Protein AF-A0A839I4K8-F1 (afdb_monomer)

Solvent-accessible surface area (backbone atoms only — not comparable to full-atom values): 12004 Å² total; per-residue (Å²): 106,72,71,57,53,50,56,51,51,56,50,53,54,49,46,61,74,74,46,83,51,67,70,58,49,48,53,51,49,37,52,51,32,49,53,50,32,63,71,68,68,61,93,50,48,81,61,40,55,33,74,39,55,47,91,40,58,38,79,59,95,84,68,87,89,69,80,85,47,74,66,55,54,51,50,50,51,45,37,74,74,74,42,86,87,69,62,30,32,25,32,78,39,95,59,90,77,29,27,37,45,46,41,46,65,69,59,53,48,47,40,72,72,33,66,72,58,22,58,77,43,73,50,38,38,57,25,22,64,47,95,59,57,73,70,57,41,55,44,47,31,44,34,57,34,45,77,68,71,54,78,56,69,67,62,52,41,56,47,55,51,53,44,46,77,69,70,51,53,68,71,57,51,16,65,57,56,73,48,53,62,70,56,55,53,50,44,50,51,55,53,54,50,52,62,61,55,71,75,51,82,78,74,84,88,78,130

Foldseek 3Di:
DVVVVVVVVVVVVVCVVPDDDPVVVLVVVQVVQVVVCVVVVDPDLVSRWHWDQLVQEDEDPQDDDDDQDPVLVVVLVCCVPPNDPDFFEWEQDPPPRHTYTLDDPSVSVSCVVPPVNVVVSVRIGTYGYDDDDPLVSVLSSLCVCVVVVNDDPVSLLVNLVVVVVVVDDLVRSCVSNVHDSVSSVVSVVVVVVVVVCVPDPPDPPDD

Sequence (207 aa):
MKLVESRISELFDSFTSEFSRIEDKITIYNNINNHLYHFLGITHPVLNIQLLPSSKVNANNYNPNVVASPEYKLLKHSIMSDGLTLPIVVGASHINNEHVIIDGFHRSKIIKETTEINSSLYDYIPTVSLNKEYEERMTSTVRHNAARGIHQVELTSELVRKLKESNWEDEKIAKEIGMDMDEVLRLKQVTGLANIFSDAEFSTAWK

Radius of gyration: 22.3 Å; Cα contacts (8 Å, |Δi|>4): 191; chains: 1; bounding box: 63×37×68 Å

pLDDT: mean 79.84, std 15.93, range [36.94, 97.12]

Nearest PDB structures (foldseek):
  7nfu-assembly1_A  TM=6.653E-01  e=6.301E-08  Geobacillus thermoleovorans CCB_US3_UF5
  7ng0-assembly1_A-2  TM=5.664E-01  e=1.698E-06  Geobacillus thermoleovorans CCB_US3_UF5
  7ol9-assembly1_A  TM=4.893E-01  e=3.679E-07  Bacillus subtilis subsp. subtilis str. 168
  1vz0-assembly3_D  TM=6.658E-01  e=7.768E-05  Thermus thermophilus HB27
  6ky4-assembly1_A  TM=7.682E-01  e=1.560E-03  Arabidopsis thaliana

Structure (mmCIF, N/CA/C/O backbone):
data_AF-A0A839I4K8-F1
#
_entry.id   AF-A0A839I4K8-F1
#
loop_
_atom_site.group_PDB
_atom_site.id
_atom_site.type_symbol
_atom_site.label_atom_id
_atom_site.label_alt_id
_atom_site.label_comp_id
_atom_site.label_asym_id
_atom_site.label_entity_id
_atom_site.label_seq_id
_atom_site.pdbx_PDB_ins_code
_atom_site.Cartn_x
_atom_site.Cartn_y
_atom_site.Cartn_z
_atom_site.occupancy
_atom_site.B_iso_or_equiv
_atom_site.auth_seq_id
_atom_site.auth_comp_id
_atom_site.auth_asym_id
_atom_site.auth_atom_id
_atom_site.pdbx_PDB_model_num
ATOM 1 N N . MET A 1 1 ? -20.635 -16.897 15.992 1.00 85.12 1 MET A N 1
ATOM 2 C CA . MET A 1 1 ? -20.638 -15.531 15.430 1.00 85.12 1 MET A CA 1
ATOM 3 C C . MET A 1 1 ? -21.003 -14.486 16.471 1.00 85.12 1 MET A C 1
ATOM 5 O O . MET A 1 1 ? -20.075 -13.843 16.926 1.00 85.12 1 MET A O 1
ATOM 9 N N . LYS A 1 2 ? -22.237 -14.416 16.993 1.00 86.38 2 LYS A N 1
ATOM 10 C CA . LYS A 1 2 ? -22.630 -13.402 18.004 1.00 86.38 2 LYS A CA 1
ATOM 11 C C . LYS A 1 2 ? -21.702 -13.254 19.226 1.00 86.38 2 LYS A C 1
ATOM 13 O O . LYS A 1 2 ? -21.391 -12.143 19.625 1.00 86.38 2 LYS A O 1
ATOM 18 N N . LEU A 1 3 ? -21.218 -14.360 19.803 1.00 88.88 3 LEU A N 1
ATOM 19 C CA . LEU A 1 3 ? -20.265 -14.306 20.927 1.00 88.88 3 LEU A CA 1
ATOM 20 C C . LEU A 1 3 ? -18.901 -13.719 20.519 1.00 88.88 3 LEU A C 1
ATOM 22 O O . LEU A 1 3 ? -18.268 -13.021 21.299 1.00 88.88 3 LEU A O 1
ATOM 26 N N . VAL A 1 4 ? -18.444 -14.012 19.300 1.00 90.81 4 VAL A N 1
ATOM 27 C CA . VAL A 1 4 ? -17.183 -13.478 18.763 1.00 90.81 4 VAL A CA 1
ATOM 28 C C . VAL A 1 4 ? -17.341 -11.990 18.461 1.00 90.81 4 VAL A C 1
ATOM 30 O O . VAL A 1 4 ? -16.474 -11.214 18.837 1.00 90.81 4 VAL A O 1
ATOM 33 N N . GLU A 1 5 ? -18.468 -11.594 17.867 1.00 91.81 5 GLU A N 1
ATOM 34 C CA . GLU A 1 5 ? -18.822 -10.189 17.629 1.00 91.81 5 GLU A CA 1
ATOM 35 C C . GLU A 1 5 ? -18.830 -9.387 18.938 1.00 91.81 5 GLU A C 1
ATOM 37 O O . GLU A 1 5 ? -18.160 -8.364 19.006 1.00 91.81 5 GLU A O 1
ATOM 42 N N . SER A 1 6 ? -19.470 -9.896 20.001 1.00 93.75 6 SER A N 1
ATOM 43 C CA . SER A 1 6 ? -19.474 -9.246 21.327 1.00 93.75 6 SER A CA 1
ATOM 44 C C . SER A 1 6 ? -18.064 -9.046 21.875 1.00 93.75 6 SER A C 1
ATOM 46 O O . SER A 1 6 ? -17.701 -7.943 22.268 1.00 93.75 6 SER A O 1
ATOM 48 N N . ARG A 1 7 ? -17.229 -10.094 21.839 1.00 95.19 7 ARG A N 1
ATOM 49 C CA . ARG A 1 7 ? -15.848 -10.022 22.342 1.00 95.19 7 ARG A CA 1
ATOM 50 C C . ARG A 1 7 ? -14.986 -9.043 21.547 1.00 95.19 7 ARG A C 1
ATOM 52 O O . ARG A 1 7 ? -14.113 -8.405 22.123 1.00 95.19 7 ARG A O 1
ATOM 59 N N . ILE A 1 8 ? -15.201 -8.952 20.235 1.00 93.62 8 ILE A N 1
ATOM 60 C CA . ILE A 1 8 ? -14.508 -7.986 19.380 1.00 93.62 8 ILE A CA 1
ATOM 61 C C . ILE A 1 8 ? -14.953 -6.565 19.737 1.00 93.62 8 ILE A C 1
ATOM 63 O O . ILE A 1 8 ? -14.097 -5.705 19.920 1.00 93.62 8 ILE A O 1
ATOM 67 N N . SER A 1 9 ? -16.259 -6.323 19.878 1.00 93.50 9 SER A N 1
ATOM 68 C CA . SER A 1 9 ? -16.782 -5.013 20.280 1.00 93.50 9 SER A CA 1
ATOM 69 C C . SER A 1 9 ? -16.229 -4.570 21.634 1.00 93.50 9 SER A C 1
ATOM 71 O O . SER A 1 9 ? -15.641 -3.499 21.717 1.00 93.50 9 SER A O 1
ATOM 73 N N . GLU A 1 10 ? -16.300 -5.428 22.655 1.00 95.12 10 GLU A N 1
ATOM 74 C CA . GLU A 1 10 ? -15.765 -5.140 23.994 1.00 95.12 10 GLU A CA 1
ATOM 75 C C . GLU A 1 10 ? -14.262 -4.809 23.966 1.00 95.12 10 GLU A C 1
ATOM 77 O O . GLU A 1 10 ? -13.806 -3.891 24.650 1.00 95.12 10 GLU A O 1
ATOM 82 N N . LEU A 1 11 ? -13.485 -5.522 23.142 1.00 93.62 11 LEU A N 1
ATOM 83 C CA . LEU A 1 11 ? -12.056 -5.264 22.969 1.00 93.62 11 LEU A CA 1
ATOM 84 C C . LEU A 1 11 ? -11.791 -3.876 22.366 1.00 93.62 11 LEU A C 1
ATOM 86 O O . LEU A 1 11 ? -10.944 -3.136 22.869 1.00 93.62 11 LEU A O 1
ATOM 90 N N . PHE A 1 12 ? -12.500 -3.514 21.294 1.00 93.06 12 PHE A N 1
ATOM 91 C CA . PHE A 1 12 ? -12.296 -2.225 20.626 1.00 93.06 12 PHE A CA 1
ATOM 92 C C . PHE A 1 12 ? -12.839 -1.040 21.435 1.00 93.06 12 PHE A C 1
ATOM 94 O O . PHE A 1 12 ? -12.242 0.041 21.387 1.00 93.06 12 PHE A O 1
ATOM 101 N N . ASP A 1 13 ? -13.891 -1.238 22.231 1.00 93.38 13 ASP A N 1
ATOM 102 C CA . ASP A 1 13 ? -14.372 -0.240 23.190 1.00 93.38 13 ASP A CA 1
ATOM 103 C C . ASP A 1 13 ? -13.298 0.048 24.253 1.00 93.38 13 ASP A C 1
ATOM 105 O O . ASP A 1 13 ? -12.968 1.211 24.509 1.00 93.38 13 ASP A O 1
ATOM 109 N N . SER A 1 14 ? -12.665 -1.004 24.794 1.00 93.81 14 SER A N 1
ATOM 110 C CA . SER A 1 14 ? -11.532 -0.875 25.721 1.00 93.81 14 SER A CA 1
ATOM 111 C C . SER A 1 14 ? -10.375 -0.102 25.087 1.00 93.81 14 SER A C 1
ATOM 113 O O . SER A 1 14 ? -9.920 0.891 25.656 1.00 93.81 14 SER A O 1
ATOM 115 N N . PHE A 1 15 ? -9.936 -0.487 23.882 1.00 92.88 15 PHE A N 1
ATOM 116 C CA . PHE A 1 15 ? -8.842 0.206 23.191 1.00 92.88 15 PHE A CA 1
ATOM 117 C C . PHE A 1 15 ? -9.141 1.682 22.931 1.00 92.88 15 PHE A C 1
ATOM 119 O O . PHE A 1 15 ? -8.258 2.524 23.078 1.00 92.88 15 PHE A O 1
ATOM 126 N N . THR A 1 16 ? -10.382 2.012 22.573 1.00 89.38 16 THR A N 1
ATOM 127 C CA . THR A 1 16 ? -10.789 3.401 22.320 1.00 89.38 16 THR A CA 1
ATOM 128 C C . THR A 1 16 ? -10.710 4.255 23.584 1.00 89.38 16 THR A C 1
ATOM 130 O O . THR A 1 16 ? -10.367 5.435 23.501 1.00 89.38 16 THR A O 1
ATOM 133 N N . SER A 1 17 ? -10.999 3.665 24.747 1.00 88.88 17 SER A N 1
ATOM 134 C CA . SER A 1 17 ? -10.910 4.354 26.038 1.00 88.88 17 SER A CA 1
ATOM 135 C C . SER A 1 17 ? -9.473 4.513 26.554 1.00 88.88 17 SER A C 1
ATOM 137 O O . SER A 1 17 ? -9.162 5.518 27.190 1.00 88.88 17 SER A O 1
ATOM 139 N N . GLU A 1 18 ? -8.597 3.548 26.262 1.00 93.75 18 GLU A N 1
ATOM 140 C CA . GLU A 1 18 ? -7.233 3.479 26.800 1.00 93.75 18 GLU A CA 1
ATOM 141 C C . GLU A 1 18 ? -6.208 4.224 25.928 1.00 93.75 18 GLU A C 1
ATOM 143 O O . GLU A 1 18 ? -5.302 4.876 26.448 1.00 93.75 18 GLU A O 1
ATOM 148 N N . PHE A 1 19 ? -6.368 4.186 24.601 1.00 93.12 19 PHE A N 1
ATOM 149 C CA . PHE A 1 19 ? -5.399 4.731 23.649 1.00 93.12 19 PHE A CA 1
ATOM 150 C C . PHE A 1 19 ? -5.977 5.924 22.887 1.00 93.12 19 PHE A C 1
ATOM 152 O O . PHE A 1 19 ? -6.782 5.785 21.963 1.00 93.12 19 PHE A O 1
ATOM 159 N N . SER A 1 20 ? -5.531 7.131 23.238 1.00 90.56 20 SER A N 1
ATOM 160 C CA . SER A 1 20 ? -5.970 8.372 22.583 1.00 90.56 20 SER A CA 1
ATOM 161 C C . SER A 1 20 ? -5.083 8.782 21.405 1.00 90.56 20 SER A C 1
ATOM 163 O O . SER A 1 20 ? -5.585 9.349 20.430 1.00 90.56 20 SER A O 1
ATOM 165 N N . ARG A 1 21 ? -3.785 8.466 21.461 1.00 95.00 21 ARG A N 1
ATOM 166 C CA . ARG A 1 21 ? -2.793 8.858 20.454 1.00 95.00 21 ARG A CA 1
ATOM 167 C C . ARG A 1 21 ? -2.908 8.025 19.184 1.00 95.00 21 ARG A C 1
ATOM 169 O O . ARG A 1 21 ? -3.131 6.815 19.230 1.00 95.00 21 ARG A O 1
ATOM 176 N N . ILE A 1 22 ? -2.706 8.670 18.037 1.00 94.50 22 ILE A N 1
ATOM 177 C CA . ILE A 1 22 ? -2.790 7.997 16.738 1.00 94.50 22 ILE A CA 1
ATOM 178 C C . ILE A 1 22 ? -1.677 6.959 16.554 1.00 94.50 22 ILE A C 1
ATOM 180 O O . ILE A 1 22 ? -1.932 5.896 15.996 1.00 94.50 22 ILE A O 1
ATOM 184 N N . GLU A 1 23 ? -0.476 7.209 17.083 1.00 95.00 23 GLU A N 1
ATOM 185 C CA . GLU A 1 23 ? 0.651 6.276 16.956 1.00 95.00 23 GLU A CA 1
ATOM 186 C C . GLU A 1 23 ? 0.377 4.938 17.663 1.00 95.00 23 GLU A C 1
ATOM 188 O O . GLU A 1 23 ? 0.697 3.870 17.132 1.00 95.00 23 GLU A O 1
ATOM 193 N N . ASP A 1 24 ? -0.277 4.987 18.827 1.00 95.56 24 ASP A N 1
ATOM 194 C CA . ASP A 1 24 ? -0.661 3.797 19.589 1.00 95.56 24 ASP A CA 1
ATOM 195 C C . ASP A 1 24 ? -1.751 3.016 18.845 1.00 95.56 24 ASP A C 1
ATOM 197 O O . ASP A 1 24 ? -1.635 1.805 18.647 1.00 95.56 24 ASP A O 1
ATOM 201 N N . LYS A 1 25 ? -2.769 3.719 18.325 1.00 95.88 25 LYS A N 1
ATOM 202 C CA . LYS A 1 25 ? -3.836 3.117 17.505 1.00 95.88 25 LYS A CA 1
ATOM 203 C C . LYS A 1 25 ? -3.287 2.437 16.255 1.00 95.88 25 LYS A C 1
ATOM 205 O O . LYS A 1 25 ? -3.720 1.339 15.918 1.00 95.88 25 LYS A O 1
ATOM 210 N N . ILE A 1 26 ? -2.317 3.058 15.587 1.00 96.25 26 ILE A N 1
ATOM 211 C CA . ILE A 1 26 ? -1.652 2.490 14.410 1.00 96.25 26 ILE A CA 1
ATOM 212 C C . ILE A 1 26 ? -0.819 1.265 14.788 1.00 96.25 26 ILE A C 1
ATOM 214 O O . ILE A 1 26 ? -0.864 0.257 14.086 1.00 96.25 26 ILE A O 1
ATOM 218 N N . THR A 1 27 ? -0.107 1.311 15.913 1.00 95.38 27 THR A N 1
ATOM 219 C CA . THR A 1 27 ? 0.645 0.157 16.425 1.00 95.38 27 THR A CA 1
ATOM 220 C C . THR A 1 27 ? -0.285 -1.024 16.706 1.00 95.38 27 THR A C 1
ATOM 222 O O . THR A 1 27 ? 0.007 -2.154 16.311 1.00 95.38 27 THR A O 1
ATOM 225 N N . ILE A 1 28 ? -1.440 -0.772 17.326 1.00 95.88 28 ILE A N 1
ATOM 226 C CA . ILE A 1 28 ? -2.477 -1.783 17.563 1.00 95.88 28 ILE A CA 1
ATOM 227 C C . ILE A 1 28 ? -3.040 -2.308 16.236 1.00 95.88 28 ILE A C 1
ATOM 229 O O . ILE A 1 28 ? -3.088 -3.521 16.046 1.00 95.88 28 ILE A O 1
ATOM 233 N N . TYR A 1 29 ? -3.406 -1.424 15.301 1.00 96.19 29 TYR A N 1
ATOM 234 C CA . TYR A 1 29 ? -3.904 -1.794 13.970 1.00 96.19 29 TYR A CA 1
ATOM 235 C C . TYR A 1 29 ? -2.933 -2.731 13.243 1.00 96.19 29 TYR A C 1
ATOM 237 O O . TYR A 1 29 ? -3.320 -3.821 12.821 1.00 96.19 29 TYR A O 1
ATOM 245 N N . ASN A 1 30 ? -1.662 -2.338 13.163 1.00 96.25 30 ASN A N 1
ATOM 246 C CA . ASN A 1 30 ? -0.599 -3.100 12.517 1.00 96.25 30 ASN A CA 1
ATOM 247 C C . ASN A 1 30 ? -0.441 -4.494 13.148 1.00 96.25 30 ASN A C 1
ATOM 249 O O . ASN A 1 30 ? -0.407 -5.505 12.439 1.00 96.25 30 ASN A O 1
ATOM 253 N N . ASN A 1 31 ? -0.422 -4.563 14.485 1.00 95.25 31 ASN A N 1
ATOM 254 C CA . ASN A 1 31 ? -0.326 -5.822 15.224 1.00 95.25 31 ASN A CA 1
ATOM 255 C C . ASN A 1 31 ? -1.539 -6.728 14.995 1.00 95.25 31 ASN A C 1
ATOM 257 O O . ASN A 1 31 ? -1.362 -7.912 14.705 1.00 95.25 31 ASN A O 1
ATOM 261 N N . ILE A 1 32 ? -2.761 -6.199 15.107 1.00 95.38 32 ILE A N 1
ATOM 262 C CA . ILE A 1 32 ? -3.991 -6.967 14.870 1.00 95.38 32 ILE A CA 1
ATOM 263 C C . ILE A 1 32 ? -3.992 -7.506 13.446 1.00 95.38 32 ILE A C 1
ATOM 265 O O . ILE A 1 32 ? -4.224 -8.697 13.254 1.00 95.38 32 ILE A O 1
ATOM 269 N N . ASN A 1 33 ? -3.688 -6.663 12.458 1.00 95.38 33 ASN A N 1
ATOM 270 C CA . ASN A 1 33 ? -3.727 -7.083 11.066 1.00 95.38 33 ASN A CA 1
ATOM 271 C C . ASN A 1 33 ? -2.700 -8.186 10.775 1.00 95.38 33 ASN A C 1
ATOM 273 O O . ASN A 1 33 ? -3.013 -9.150 10.084 1.00 95.38 33 ASN A O 1
ATOM 277 N N . ASN A 1 34 ? -1.516 -8.123 11.394 1.00 92.94 34 ASN A N 1
ATOM 278 C CA . ASN A 1 34 ? -0.525 -9.187 11.273 1.00 92.94 34 ASN A CA 1
ATOM 279 C C . ASN A 1 34 ? -1.003 -10.511 11.902 1.00 92.94 34 ASN A C 1
ATOM 281 O O . ASN A 1 34 ? -0.837 -11.577 11.309 1.00 92.94 34 ASN A O 1
ATOM 285 N N . HIS A 1 35 ? -1.646 -10.465 13.074 1.00 94.94 35 HIS A N 1
ATOM 286 C CA . HIS A 1 35 ? -2.230 -11.664 13.690 1.00 94.94 35 HIS A CA 1
ATOM 287 C C . HIS A 1 35 ? -3.378 -12.234 12.850 1.00 94.94 35 HIS A C 1
ATOM 289 O O . HIS A 1 35 ? -3.449 -13.448 12.675 1.00 94.94 35 HIS A O 1
ATOM 295 N N . LEU A 1 36 ? -4.244 -11.378 12.297 1.00 94.69 36 LEU A N 1
ATOM 296 C CA . LEU A 1 36 ? -5.328 -11.790 11.403 1.00 94.69 36 LEU A CA 1
ATOM 297 C C . LEU A 1 36 ? -4.787 -12.429 10.127 1.00 94.69 36 LEU A C 1
ATOM 299 O O . LEU A 1 36 ? -5.279 -13.477 9.719 1.00 94.69 36 LEU A O 1
ATOM 303 N N . TYR A 1 37 ? -3.745 -11.849 9.534 1.00 93.50 37 TYR A N 1
ATOM 304 C CA . TYR A 1 37 ? -3.075 -12.407 8.367 1.00 93.50 37 TYR A CA 1
ATOM 305 C C . TYR A 1 37 ? -2.557 -13.829 8.632 1.00 93.50 37 TYR A C 1
ATOM 307 O O . TYR A 1 37 ? -2.841 -14.749 7.863 1.00 93.50 37 TYR A O 1
ATOM 315 N N . HIS A 1 38 ? -1.860 -14.038 9.755 1.00 92.81 38 HIS A N 1
ATOM 316 C CA . HIS A 1 38 ? -1.379 -15.365 10.144 1.00 92.81 38 HIS A CA 1
ATOM 317 C C . HIS A 1 38 ? -2.512 -16.333 10.498 1.00 92.81 38 HIS A C 1
ATOM 319 O O . HIS A 1 38 ? -2.443 -17.503 10.129 1.00 92.81 38 HIS A O 1
ATOM 325 N N . PHE A 1 39 ? -3.558 -15.854 11.172 1.00 95.25 39 PHE A N 1
ATOM 326 C CA . PHE A 1 39 ? -4.740 -16.646 11.501 1.00 95.25 39 PHE A CA 1
ATOM 327 C C . PHE A 1 39 ? -5.480 -17.129 10.245 1.00 95.25 39 PHE A C 1
ATOM 329 O O . PHE A 1 39 ? -5.904 -18.281 10.195 1.00 95.25 39 PHE A O 1
ATOM 336 N N . LEU A 1 40 ? -5.614 -16.272 9.226 1.00 95.94 40 LEU A N 1
ATOM 337 C CA . LEU A 1 40 ? -6.261 -16.616 7.957 1.00 95.94 40 LEU A CA 1
ATOM 338 C C . LEU A 1 40 ? -5.464 -17.646 7.150 1.00 95.94 40 LEU A C 1
ATOM 340 O O . LEU A 1 40 ? -6.061 -18.457 6.447 1.00 95.94 40 LEU A O 1
ATOM 344 N N . GLY A 1 41 ? -4.129 -17.592 7.195 1.00 91.62 41 GLY A N 1
ATOM 345 C CA . GLY A 1 41 ? -3.256 -18.510 6.454 1.00 91.62 41 GLY A CA 1
ATOM 346 C C . GLY A 1 41 ? -3.259 -18.323 4.928 1.00 91.62 41 GLY A C 1
ATOM 347 O O . GLY A 1 41 ? -2.649 -19.116 4.214 1.00 91.62 41 GLY A O 1
ATOM 348 N N . ILE A 1 42 ? -3.918 -17.281 4.409 1.00 92.44 42 ILE A N 1
ATOM 349 C CA . ILE A 1 42 ? -3.953 -16.952 2.977 1.00 92.44 42 ILE A CA 1
ATOM 350 C C . ILE A 1 42 ? -2.785 -16.017 2.655 1.00 92.44 42 ILE A C 1
ATOM 352 O O . ILE A 1 42 ? -2.758 -14.866 3.085 1.00 92.44 42 ILE A O 1
ATOM 356 N N . THR A 1 43 ? -1.835 -16.478 1.845 1.00 87.69 43 THR A N 1
ATOM 357 C CA . THR A 1 43 ? -0.552 -15.792 1.606 1.00 87.69 43 THR A CA 1
ATOM 358 C C . THR A 1 43 ? -0.616 -14.684 0.546 1.00 87.69 43 THR A C 1
ATOM 360 O O . THR A 1 43 ? 0.317 -14.512 -0.240 1.00 87.69 43 THR A O 1
ATOM 363 N N . HIS A 1 44 ? -1.720 -13.935 0.484 1.00 90.12 44 HIS A N 1
ATOM 364 C CA . HIS A 1 44 ? -1.836 -12.767 -0.390 1.00 90.12 44 HIS A CA 1
ATOM 365 C C . HIS A 1 44 ? -1.428 -11.494 0.367 1.00 90.12 44 HIS A C 1
ATOM 367 O O . HIS A 1 44 ? -2.098 -11.140 1.336 1.00 90.12 44 HIS A O 1
ATOM 373 N N . PRO A 1 45 ? -0.393 -10.752 -0.082 1.00 89.44 45 PRO A N 1
ATOM 374 C CA . PRO A 1 45 ? 0.151 -9.610 0.663 1.00 89.44 45 PRO A CA 1
ATOM 375 C C . PRO A 1 45 ? -0.865 -8.501 0.984 1.00 89.44 45 PRO A C 1
ATOM 377 O O . PRO A 1 45 ? -0.755 -7.835 2.008 1.00 89.44 45 PRO A O 1
ATOM 380 N N . VAL A 1 46 ? -1.892 -8.328 0.143 1.00 91.31 46 VAL A N 1
ATOM 381 C CA . VAL A 1 46 ? -2.980 -7.354 0.360 1.00 91.31 46 VAL A CA 1
ATOM 382 C C . VAL A 1 46 ? -3.787 -7.613 1.639 1.00 91.31 46 VAL A C 1
ATOM 384 O O . VAL A 1 46 ? -4.412 -6.698 2.160 1.00 91.31 46 VAL A O 1
ATOM 387 N N . LEU A 1 47 ? -3.756 -8.836 2.175 1.00 94.56 47 LEU A N 1
ATOM 388 C CA . LEU A 1 47 ? -4.415 -9.180 3.436 1.00 94.56 47 LEU A CA 1
ATOM 389 C C . LEU A 1 47 ? -3.611 -8.738 4.670 1.00 94.56 47 LEU A C 1
ATOM 391 O O . LEU A 1 47 ? -4.111 -8.861 5.781 1.00 94.56 47 LEU A O 1
ATOM 395 N N . ASN A 1 48 ? -2.392 -8.218 4.491 1.00 94.00 48 ASN A N 1
ATOM 396 C CA . ASN A 1 48 ? -1.544 -7.703 5.567 1.00 94.00 48 ASN A CA 1
ATOM 397 C C . ASN A 1 48 ? -1.109 -6.256 5.291 1.00 94.00 48 ASN A C 1
ATOM 399 O O . ASN A 1 48 ? 0.082 -5.948 5.231 1.00 94.00 48 ASN A O 1
ATOM 403 N N . ILE A 1 49 ? -2.079 -5.366 5.066 1.00 95.94 49 ILE A N 1
ATOM 404 C CA . ILE A 1 49 ? -1.815 -3.927 4.937 1.00 95.94 49 ILE A CA 1
ATOM 405 C C . ILE A 1 49 ? -1.271 -3.375 6.259 1.00 95.94 49 ILE A C 1
ATOM 407 O O . ILE A 1 49 ? -1.843 -3.590 7.323 1.00 95.94 49 ILE A O 1
ATOM 411 N N . GLN A 1 50 ? -0.175 -2.633 6.186 1.00 95.88 50 GLN A N 1
ATOM 412 C CA . GLN A 1 50 ? 0.491 -2.033 7.337 1.00 95.88 50 GLN A CA 1
ATOM 413 C C . GLN A 1 50 ? 0.642 -0.530 7.109 1.00 95.88 50 GLN A C 1
ATOM 415 O O . GLN A 1 50 ? 1.002 -0.096 6.013 1.00 95.88 50 GLN A O 1
ATOM 420 N N . LEU A 1 51 ? 0.384 0.274 8.135 1.00 97.12 51 LEU A N 1
ATOM 421 C CA . LEU A 1 51 ? 0.630 1.713 8.116 1.00 97.12 51 LEU A CA 1
ATOM 422 C C . LEU A 1 51 ? 2.072 1.981 8.543 1.00 97.12 51 LEU A C 1
ATOM 424 O O . LEU A 1 51 ? 2.450 1.722 9.687 1.00 97.12 51 LEU A O 1
ATOM 428 N N . LEU A 1 52 ? 2.878 2.506 7.622 1.00 94.88 52 LEU A N 1
ATOM 429 C CA . LEU A 1 52 ? 4.270 2.870 7.877 1.00 94.88 52 LEU A CA 1
ATOM 430 C C . LEU A 1 52 ? 4.430 4.389 7.925 1.00 94.88 52 LEU A C 1
ATOM 432 O O . LEU A 1 52 ? 3.787 5.072 7.128 1.00 94.88 52 LEU A O 1
ATOM 436 N N . PRO A 1 53 ? 5.303 4.935 8.793 1.00 95.19 53 PRO A N 1
ATOM 437 C CA . PRO A 1 53 ? 5.634 6.352 8.750 1.00 95.19 53 PRO A CA 1
ATOM 438 C C . PRO A 1 53 ? 6.121 6.739 7.353 1.00 95.19 53 PRO A C 1
ATOM 440 O O . PRO A 1 53 ? 6.993 6.076 6.787 1.00 95.19 53 PRO A O 1
ATOM 443 N N . SER A 1 54 ? 5.595 7.833 6.809 1.00 93.12 54 SER A N 1
ATOM 444 C CA . SER A 1 54 ? 5.941 8.335 5.475 1.00 93.12 54 SER A CA 1
ATOM 445 C C . SER A 1 54 ? 7.454 8.551 5.308 1.00 93.12 54 SER A C 1
ATOM 447 O O . SER A 1 54 ? 8.021 8.289 4.241 1.00 93.12 54 SER A O 1
ATOM 449 N N . SER A 1 55 ? 8.140 8.933 6.391 1.00 91.81 55 SER A N 1
ATOM 450 C CA . SER A 1 55 ? 9.598 9.095 6.457 1.00 91.81 55 SER A CA 1
ATOM 451 C C . SER A 1 55 ? 10.395 7.803 6.245 1.00 91.81 55 SER A C 1
ATOM 453 O O . SER A 1 55 ? 11.555 7.878 5.859 1.00 91.81 55 SER A O 1
ATOM 455 N N . LYS A 1 56 ? 9.791 6.626 6.450 1.00 91.75 56 LYS A N 1
ATOM 456 C CA . LYS A 1 56 ? 10.443 5.319 6.262 1.00 91.75 56 LYS A CA 1
ATOM 457 C C . LYS A 1 56 ? 10.194 4.696 4.888 1.00 91.75 56 LYS A C 1
ATOM 459 O O . LYS A 1 56 ? 10.731 3.628 4.611 1.00 91.75 56 LYS A O 1
ATOM 464 N N . VAL A 1 57 ? 9.372 5.317 4.039 1.00 91.25 57 VAL A N 1
ATOM 465 C CA . VAL A 1 57 ? 8.999 4.784 2.718 1.00 91.25 57 VAL A CA 1
ATOM 466 C C . VAL A 1 57 ? 9.758 5.532 1.624 1.00 91.25 57 VAL A C 1
ATOM 468 O O . VAL A 1 57 ? 9.374 6.627 1.225 1.00 91.25 57 VAL A O 1
ATOM 471 N N . ASN A 1 58 ? 10.836 4.957 1.114 1.00 88.19 58 ASN A N 1
ATOM 472 C CA . ASN A 1 58 ? 11.745 5.608 0.179 1.00 88.19 58 ASN A CA 1
ATOM 473 C C . ASN A 1 58 ? 11.473 5.194 -1.267 1.00 88.19 58 ASN A C 1
ATOM 475 O O . ASN A 1 58 ? 11.205 4.031 -1.573 1.00 88.19 58 ASN A O 1
ATOM 479 N N . ALA A 1 59 ? 11.547 6.164 -2.177 1.00 80.56 59 ALA A N 1
ATOM 480 C CA . ALA A 1 59 ? 11.518 5.880 -3.602 1.00 80.56 59 ALA A CA 1
ATOM 481 C C . ALA A 1 59 ? 12.737 5.047 -4.007 1.00 80.56 59 ALA A C 1
ATOM 483 O O . ALA A 1 59 ? 13.817 5.185 -3.437 1.00 80.56 59 ALA A O 1
ATOM 484 N N . ASN A 1 60 ? 12.564 4.198 -5.016 1.00 69.88 60 ASN A N 1
ATOM 485 C CA . ASN A 1 60 ? 13.706 3.610 -5.697 1.00 69.88 60 ASN A CA 1
ATOM 486 C C . ASN A 1 60 ? 14.343 4.658 -6.635 1.00 69.88 60 ASN A C 1
ATOM 488 O O . ASN A 1 60 ? 13.665 5.557 -7.132 1.00 69.88 60 ASN A O 1
ATOM 492 N N . ASN A 1 61 ? 15.649 4.549 -6.880 1.00 58.47 61 ASN A N 1
ATOM 493 C CA . ASN A 1 61 ? 16.403 5.502 -7.708 1.00 58.47 61 ASN A CA 1
ATOM 494 C C . ASN A 1 61 ? 16.161 5.324 -9.226 1.00 58.47 61 ASN A C 1
ATOM 496 O O . ASN A 1 61 ? 16.940 5.826 -10.030 1.00 58.47 61 ASN A O 1
ATOM 500 N N . TYR A 1 62 ? 15.110 4.604 -9.638 1.00 53.12 62 TYR A N 1
ATOM 501 C CA . TYR A 1 62 ? 14.938 4.109 -11.011 1.00 53.12 62 TYR A CA 1
ATOM 502 C C . TYR A 1 62 ? 13.924 4.889 -11.857 1.00 53.12 62 TYR A C 1
ATOM 504 O O . TYR A 1 62 ? 13.324 4.315 -12.760 1.00 53.12 62 TYR A O 1
ATOM 512 N N . ASN A 1 63 ? 13.696 6.181 -11.607 1.00 50.22 63 ASN A N 1
ATOM 513 C CA . ASN A 1 63 ? 12.797 6.947 -12.475 1.00 50.22 63 ASN A CA 1
ATOM 514 C C . ASN A 1 63 ? 13.217 8.424 -12.612 1.00 50.22 63 ASN A C 1
ATOM 516 O O . ASN A 1 63 ? 13.067 9.186 -11.651 1.00 50.22 63 ASN A O 1
ATOM 520 N N . PRO A 1 64 ? 13.741 8.856 -13.775 1.00 42.91 64 PRO A N 1
ATOM 521 C CA . PRO A 1 64 ? 14.066 10.257 -14.014 1.00 42.91 64 PRO A CA 1
ATOM 522 C C . PRO A 1 64 ? 12.778 11.099 -14.070 1.00 42.91 64 PRO A C 1
ATOM 524 O O . PRO A 1 64 ? 11.835 10.796 -14.797 1.00 42.91 64 PRO A O 1
ATOM 527 N N . ASN A 1 65 ? 12.715 12.155 -13.254 1.00 43.81 65 ASN A N 1
ATOM 528 C CA . ASN A 1 65 ? 11.540 13.021 -13.129 1.00 43.81 65 ASN A CA 1
ATOM 529 C C . ASN A 1 65 ? 11.251 13.785 -14.437 1.00 43.81 65 ASN A C 1
ATOM 531 O O . ASN A 1 65 ? 12.046 14.621 -14.859 1.00 43.81 65 ASN A O 1
ATOM 535 N N . VAL A 1 66 ? 10.062 13.571 -15.004 1.00 53.00 66 VAL A N 1
ATOM 536 C CA . VAL A 1 66 ? 9.460 14.390 -16.069 1.00 53.00 66 VAL A CA 1
ATOM 537 C C . VAL A 1 66 ? 8.313 15.215 -15.468 1.00 53.00 66 VAL A C 1
ATOM 539 O O . VAL A 1 66 ? 7.725 14.836 -14.452 1.00 53.00 66 VAL A O 1
ATOM 542 N N . VAL A 1 67 ? 8.023 16.370 -16.076 1.00 54.53 67 VAL A N 1
ATOM 543 C CA . VAL A 1 67 ? 6.872 17.249 -15.791 1.00 54.53 67 VAL A CA 1
ATOM 544 C C . VAL A 1 67 ? 5.601 16.441 -15.487 1.00 54.53 67 VAL A C 1
ATOM 546 O O . VAL A 1 67 ? 5.322 15.447 -16.152 1.00 54.53 67 VAL A O 1
ATOM 549 N N . ALA A 1 68 ? 4.817 16.877 -14.491 1.00 63.47 68 ALA A N 1
ATOM 550 C CA . ALA A 1 68 ? 3.620 16.164 -14.041 1.00 63.47 68 ALA A CA 1
ATOM 551 C C . ALA A 1 68 ? 2.615 15.942 -15.187 1.00 63.47 68 ALA A C 1
ATOM 553 O O . ALA A 1 68 ? 1.989 16.891 -15.674 1.00 63.47 68 ALA A O 1
ATOM 554 N N . SER A 1 69 ? 2.455 14.679 -15.582 1.00 77.94 69 SER A N 1
ATOM 555 C CA . SER A 1 69 ? 1.576 14.264 -16.672 1.00 77.94 69 SER A CA 1
ATOM 556 C C . SER A 1 69 ? 0.086 14.446 -16.315 1.00 77.94 69 SER A C 1
ATOM 558 O O . SER A 1 69 ? -0.261 14.565 -15.130 1.00 77.94 69 SER A O 1
ATOM 560 N N . PRO A 1 70 ? -0.827 14.487 -17.305 1.00 80.25 70 PRO A N 1
ATOM 561 C CA . PRO A 1 70 ? -2.271 14.488 -17.057 1.00 80.25 70 PRO A CA 1
ATOM 562 C C . PRO A 1 70 ? -2.728 13.351 -16.129 1.00 80.25 70 PRO A C 1
ATOM 564 O O . PRO A 1 70 ? -3.562 13.575 -15.253 1.00 80.25 70 PRO A O 1
ATOM 567 N N . GLU A 1 71 ? -2.122 12.168 -16.245 1.00 81.38 71 GLU A N 1
ATOM 568 C CA . GLU A 1 71 ? -2.399 10.996 -15.407 1.00 81.38 71 GLU A CA 1
ATOM 569 C C . GLU A 1 71 ? -2.021 11.244 -13.942 1.00 81.38 71 GLU A C 1
ATOM 571 O O . GLU A 1 71 ? -2.768 10.862 -13.044 1.00 81.38 71 GLU A O 1
ATOM 576 N N . TYR A 1 72 ? -0.906 11.936 -13.673 1.00 86.44 72 TYR A N 1
ATOM 577 C CA . TYR A 1 72 ? -0.515 12.310 -12.308 1.00 86.44 72 TYR A CA 1
ATOM 578 C C . TYR A 1 72 ? -1.534 13.260 -11.666 1.00 86.44 72 TYR A C 1
ATOM 580 O O . TYR A 1 72 ? -1.901 13.098 -10.501 1.00 86.44 72 TYR A O 1
ATOM 588 N N . LYS A 1 73 ? -2.024 14.244 -12.433 1.00 85.94 73 LYS A N 1
ATOM 589 C CA . LYS A 1 73 ? -3.054 15.186 -11.966 1.00 85.94 73 LYS A CA 1
ATOM 590 C C . LYS A 1 73 ? -4.379 14.476 -11.699 1.00 85.94 73 LYS A C 1
ATOM 592 O O . LYS A 1 73 ? -4.994 14.724 -10.664 1.00 85.94 73 LYS A O 1
ATOM 597 N N . LEU A 1 74 ? -4.788 13.576 -12.596 1.00 88.62 74 LEU A N 1
ATOM 598 C CA . LEU A 1 74 ? -5.995 12.772 -12.423 1.00 88.62 74 LEU A CA 1
ATOM 599 C C . LEU A 1 74 ? -5.883 11.850 -11.203 1.00 88.62 74 LEU A C 1
ATOM 601 O O . LEU A 1 74 ? -6.817 11.780 -10.411 1.00 88.62 74 LEU A O 1
ATOM 605 N N . LEU A 1 75 ? -4.728 11.210 -10.996 1.00 90.75 75 LEU A N 1
ATOM 606 C CA . LEU A 1 75 ? -4.473 10.388 -9.814 1.00 90.75 75 LEU A CA 1
ATOM 607 C C . LEU A 1 75 ? -4.575 11.211 -8.526 1.00 90.75 75 LEU A C 1
ATOM 609 O O . LEU A 1 75 ? -5.218 10.772 -7.577 1.00 90.75 75 LEU A O 1
ATOM 613 N N . LYS A 1 76 ? -3.997 12.420 -8.492 1.00 93.50 76 LYS A N 1
ATOM 614 C CA . LYS A 1 76 ? -4.147 13.325 -7.343 1.00 93.50 76 LYS A CA 1
ATOM 615 C C . LYS A 1 76 ? -5.616 13.667 -7.098 1.00 93.50 76 LYS A C 1
ATOM 617 O O . LYS A 1 76 ? -6.060 13.617 -5.956 1.00 93.50 76 LYS A O 1
ATOM 622 N N . HIS A 1 77 ? -6.365 13.991 -8.151 1.00 92.19 77 HIS A N 1
ATOM 623 C CA . HIS A 1 77 ? -7.791 14.291 -8.037 1.00 92.19 77 HIS A CA 1
ATOM 624 C C . HIS A 1 77 ? -8.601 13.097 -7.511 1.00 92.19 77 HIS A C 1
ATOM 626 O O . HIS A 1 77 ? -9.435 13.285 -6.628 1.00 92.19 77 HIS A O 1
ATOM 632 N N . SER A 1 78 ? -8.315 11.880 -7.982 1.00 94.06 78 SER A N 1
ATOM 633 C CA . SER A 1 78 ? -8.957 10.663 -7.475 1.00 94.06 78 SER A CA 1
ATOM 634 C C . SER A 1 78 ? -8.626 10.426 -6.001 1.00 94.06 78 SER A C 1
ATOM 636 O O . SER A 1 78 ? -9.542 10.227 -5.217 1.00 94.06 78 SER A O 1
ATOM 638 N N . ILE A 1 79 ? -7.365 10.564 -5.569 1.00 95.88 79 ILE A N 1
ATOM 639 C CA . ILE A 1 79 ? -7.016 10.401 -4.144 1.00 95.88 79 ILE A CA 1
ATOM 640 C C . ILE A 1 79 ? -7.720 11.451 -3.270 1.00 95.88 79 ILE A C 1
ATOM 642 O O . ILE A 1 79 ? -8.169 11.129 -2.175 1.00 95.88 79 ILE A O 1
ATOM 646 N N . MET A 1 80 ? -7.850 12.693 -3.744 1.00 93.94 80 MET A N 1
ATOM 647 C CA . MET A 1 80 ? -8.589 13.740 -3.025 1.00 93.94 80 MET A CA 1
ATOM 648 C C . MET A 1 80 ? -10.096 13.466 -2.939 1.00 93.94 80 MET A C 1
ATOM 650 O O . MET A 1 80 ? -10.725 13.889 -1.974 1.00 93.94 80 MET A O 1
ATOM 654 N N . SER A 1 81 ? -10.675 12.815 -3.951 1.00 94.12 81 SER A N 1
ATOM 655 C CA . SER A 1 81 ? -12.127 12.607 -4.055 1.00 94.12 81 SER A CA 1
ATOM 656 C C . SER A 1 81 ? -12.577 11.307 -3.390 1.00 94.12 81 SER A C 1
ATOM 658 O O . SER A 1 81 ? -13.579 11.291 -2.682 1.00 94.12 81 SER A O 1
ATOM 660 N N . ASP A 1 82 ? -11.807 10.237 -3.585 1.00 94.81 82 ASP A N 1
ATOM 661 C CA . ASP A 1 82 ? -12.173 8.863 -3.229 1.00 94.81 82 ASP A CA 1
ATOM 662 C C . ASP A 1 82 ? -11.309 8.295 -2.088 1.00 94.81 82 ASP A C 1
ATOM 664 O O . ASP A 1 82 ? -11.590 7.219 -1.558 1.00 94.81 82 ASP A O 1
ATOM 668 N N . GLY A 1 83 ? -10.236 8.996 -1.711 1.00 93.56 83 GLY A N 1
ATOM 669 C CA . GLY A 1 83 ? -9.207 8.480 -0.815 1.00 93.56 83 GLY A CA 1
ATOM 670 C C . GLY A 1 83 ? -8.232 7.518 -1.504 1.00 93.56 83 GLY A C 1
ATOM 671 O O . GLY A 1 83 ? -8.271 7.270 -2.712 1.00 93.56 83 GLY A O 1
ATOM 672 N N . LEU A 1 84 ? -7.300 6.965 -0.724 1.00 94.25 84 LEU A N 1
ATOM 673 C CA . LEU A 1 84 ? -6.342 5.985 -1.232 1.00 94.25 84 LEU A CA 1
ATOM 674 C C . LEU A 1 84 ? -6.990 4.596 -1.302 1.00 94.25 84 LEU A C 1
ATOM 676 O O . LEU A 1 84 ? -7.178 3.935 -0.285 1.00 94.25 84 LEU A O 1
ATOM 680 N N . THR A 1 85 ? -7.279 4.129 -2.513 1.00 93.81 85 THR A N 1
ATOM 681 C CA . THR A 1 85 ? -7.950 2.835 -2.741 1.00 93.81 85 THR A CA 1
ATOM 682 C C . THR A 1 85 ? -6.990 1.658 -2.913 1.00 93.81 85 THR A C 1
ATOM 684 O O . THR A 1 85 ? -7.400 0.503 -2.823 1.00 93.81 85 THR A O 1
ATOM 687 N N . LEU A 1 86 ? -5.704 1.933 -3.154 1.00 92.88 86 LEU A N 1
ATOM 688 C CA . LEU A 1 86 ? -4.669 0.923 -3.370 1.00 92.88 86 LEU A CA 1
ATOM 689 C C . LEU A 1 86 ? -3.441 1.219 -2.502 1.00 92.88 86 LEU A C 1
ATOM 691 O O . LEU A 1 86 ? -2.925 2.341 -2.559 1.00 92.88 86 LEU A O 1
ATOM 695 N N . PRO A 1 87 ? -2.921 0.228 -1.754 1.00 95.00 87 PRO A N 1
ATOM 696 C CA . PRO A 1 87 ? -1.729 0.420 -0.943 1.00 95.00 87 PRO A CA 1
ATOM 697 C C . PRO A 1 87 ? -0.473 0.587 -1.809 1.00 95.00 87 PRO A C 1
ATOM 699 O O . PRO A 1 87 ? -0.452 0.322 -3.018 1.00 95.00 87 PRO A O 1
ATOM 702 N N . ILE A 1 88 ? 0.604 1.033 -1.169 1.00 94.19 88 ILE A N 1
ATOM 703 C CA . ILE A 1 88 ? 1.937 1.107 -1.771 1.00 94.19 88 ILE A CA 1
ATOM 704 C C . ILE A 1 88 ? 2.666 -0.207 -1.520 1.00 94.19 88 ILE A C 1
ATOM 706 O O . ILE A 1 88 ? 2.739 -0.676 -0.388 1.00 94.19 88 ILE A O 1
ATOM 710 N N . VAL A 1 89 ? 3.212 -0.817 -2.568 1.00 92.00 89 VAL A N 1
ATOM 711 C CA . VAL A 1 89 ? 3.970 -2.060 -2.419 1.00 92.00 89 VAL A CA 1
ATOM 712 C C . VAL A 1 89 ? 5.407 -1.706 -2.087 1.00 92.00 89 VAL A C 1
ATOM 714 O O . VAL A 1 89 ? 6.051 -0.952 -2.821 1.00 92.00 89 VAL A O 1
ATOM 717 N N . VAL A 1 90 ? 5.917 -2.263 -0.996 1.00 90.75 90 VAL A N 1
ATOM 718 C CA . VAL A 1 90 ? 7.267 -1.997 -0.502 1.00 90.75 90 VAL A CA 1
ATOM 719 C C . VAL A 1 90 ? 8.049 -3.286 -0.282 1.00 90.75 90 VAL A C 1
ATOM 721 O O . VAL A 1 90 ? 7.483 -4.338 0.004 1.00 90.75 90 VAL A O 1
ATOM 724 N N . GLY A 1 91 ? 9.370 -3.205 -0.401 1.00 86.44 91 GLY A N 1
ATOM 725 C CA . GLY A 1 91 ? 10.295 -4.242 0.050 1.00 86.44 91 GLY A CA 1
ATOM 726 C C . GLY A 1 91 ? 11.026 -3.796 1.312 1.00 86.44 91 GLY A C 1
ATOM 727 O O . GLY A 1 91 ? 11.436 -2.638 1.403 1.00 86.44 91 GLY A O 1
ATOM 728 N N . ALA A 1 92 ? 11.208 -4.701 2.274 1.00 73.19 92 ALA A N 1
ATOM 729 C CA . ALA A 1 92 ? 11.926 -4.414 3.517 1.00 73.19 92 ALA A CA 1
ATOM 730 C C . ALA A 1 92 ? 13.434 -4.247 3.266 1.00 73.19 92 ALA A C 1
ATOM 732 O O . ALA A 1 92 ? 14.098 -5.184 2.823 1.00 73.19 92 ALA A O 1
ATOM 733 N N . SER A 1 93 ? 14.005 -3.074 3.518 1.00 62.56 93 SER A N 1
ATOM 734 C CA . SER A 1 93 ? 15.460 -2.916 3.525 1.00 62.56 93 SER A CA 1
ATOM 735 C C . SER A 1 93 ? 16.025 -3.531 4.804 1.00 62.56 93 SER A C 1
ATOM 737 O O . SER A 1 93 ? 15.553 -3.233 5.900 1.00 62.56 93 SER A O 1
ATOM 739 N N . HIS A 1 94 ? 17.065 -4.360 4.686 1.00 55.44 94 HIS A N 1
ATOM 740 C CA . HIS A 1 94 ? 17.801 -4.871 5.851 1.00 55.44 94 HIS A CA 1
ATOM 741 C C . HIS A 1 94 ? 18.589 -3.766 6.576 1.00 55.44 94 HIS A C 1
ATOM 743 O O . HIS A 1 94 ? 19.074 -3.973 7.684 1.00 55.44 94 HIS A O 1
ATOM 749 N N . ILE A 1 95 ? 18.704 -2.585 5.961 1.00 51.06 95 ILE A N 1
ATOM 750 C CA . ILE A 1 95 ? 19.426 -1.430 6.484 1.00 51.06 95 ILE A CA 1
ATOM 751 C C . ILE A 1 95 ? 18.398 -0.419 7.017 1.00 51.06 95 ILE A C 1
ATOM 753 O O . ILE A 1 95 ? 17.485 -0.012 6.300 1.00 51.06 95 ILE A O 1
ATOM 757 N N . ASN A 1 96 ? 18.551 -0.024 8.285 1.00 55.22 96 ASN A N 1
ATOM 758 C CA . ASN A 1 96 ? 17.825 1.066 8.959 1.00 55.22 96 ASN A CA 1
ATOM 759 C C . ASN A 1 96 ? 16.291 0.949 9.063 1.00 55.22 96 ASN A C 1
ATOM 761 O O . ASN A 1 96 ? 15.631 1.933 9.394 1.00 55.22 96 ASN A O 1
ATOM 765 N N . ASN A 1 97 ? 15.714 -0.243 8.859 1.00 67.88 97 ASN A N 1
ATOM 766 C CA . ASN A 1 97 ? 14.259 -0.452 8.913 1.00 67.88 97 ASN A CA 1
ATOM 767 C C . ASN A 1 97 ? 13.502 0.456 7.916 1.00 67.88 97 ASN A C 1
ATOM 769 O O . ASN A 1 97 ? 12.409 0.957 8.195 1.00 67.88 97 ASN A O 1
ATOM 773 N N . GLU A 1 98 ? 14.144 0.721 6.777 1.00 81.44 98 GLU A N 1
ATOM 774 C CA . GLU A 1 98 ? 13.589 1.489 5.670 1.00 81.44 98 GLU A CA 1
ATOM 775 C C . GLU A 1 98 ? 12.847 0.578 4.690 1.00 81.44 98 GLU A C 1
ATOM 777 O O . GLU A 1 98 ? 13.126 -0.614 4.562 1.00 81.44 98 GLU A O 1
ATOM 782 N N . HIS A 1 99 ? 11.904 1.153 3.955 1.00 87.31 99 HIS A N 1
ATOM 783 C CA . HIS A 1 99 ? 11.065 0.439 3.007 1.00 87.31 99 HIS A CA 1
ATOM 784 C C . HIS A 1 99 ? 11.218 1.057 1.628 1.00 87.31 99 HIS A C 1
ATOM 786 O O . HIS A 1 99 ? 10.918 2.231 1.434 1.00 87.31 99 HIS A O 1
ATOM 792 N N . VAL A 1 100 ? 11.670 0.268 0.657 1.00 88.00 100 VAL A N 1
ATOM 793 C CA . VAL A 1 100 ? 11.855 0.748 -0.716 1.00 88.00 100 VAL A CA 1
ATOM 794 C C . VAL A 1 100 ? 10.590 0.473 -1.514 1.00 88.00 100 VAL A C 1
ATOM 796 O O . VAL A 1 100 ? 10.098 -0.657 -1.531 1.00 88.00 100 VAL A O 1
ATOM 799 N N . ILE A 1 101 ? 10.067 1.496 -2.186 1.00 87.12 101 ILE A N 1
ATOM 800 C CA . ILE A 1 101 ? 8.891 1.379 -3.048 1.00 87.12 101 ILE A CA 1
ATOM 801 C C . ILE A 1 101 ? 9.207 0.446 -4.225 1.00 87.12 101 ILE A C 1
ATOM 803 O O . ILE A 1 101 ? 10.136 0.679 -5.001 1.00 87.12 101 ILE A O 1
ATOM 807 N N . ILE A 1 102 ? 8.387 -0.592 -4.364 1.00 83.44 102 ILE A N 1
ATOM 808 C CA . ILE A 1 102 ? 8.339 -1.509 -5.510 1.00 83.44 102 ILE A CA 1
ATOM 809 C C . ILE A 1 102 ? 7.251 -1.035 -6.472 1.00 83.44 102 ILE A C 1
ATOM 811 O O . ILE A 1 102 ? 7.478 -0.937 -7.672 1.00 83.44 102 ILE A O 1
ATOM 815 N N . ASP A 1 103 ? 6.077 -0.688 -5.939 1.00 85.44 103 ASP A N 1
ATOM 816 C CA . ASP A 1 103 ? 4.961 -0.178 -6.725 1.00 85.44 103 ASP A CA 1
ATOM 817 C C . ASP A 1 103 ? 4.186 0.919 -5.985 1.00 85.44 103 ASP A C 1
ATOM 819 O O . ASP A 1 103 ? 4.050 0.901 -4.764 1.00 85.44 103 ASP A O 1
ATOM 823 N N . GLY A 1 104 ? 3.629 1.864 -6.740 1.00 88.75 104 GLY A N 1
ATOM 824 C CA . GLY A 1 104 ? 2.878 2.996 -6.209 1.00 88.75 104 GLY A CA 1
ATOM 825 C C . GLY A 1 104 ? 3.720 4.254 -6.019 1.00 88.75 104 GLY A C 1
ATOM 826 O O . GLY A 1 104 ? 3.359 5.089 -5.197 1.00 88.75 104 GLY A O 1
ATOM 827 N N . PHE A 1 105 ? 4.804 4.428 -6.784 1.00 87.94 105 PHE A N 1
ATOM 828 C CA . PHE A 1 105 ? 5.673 5.612 -6.712 1.00 87.94 105 PHE A CA 1
ATOM 829 C C . PHE A 1 105 ? 4.888 6.929 -6.791 1.00 87.94 105 PHE A C 1
ATOM 831 O O . PHE A 1 105 ? 4.991 7.759 -5.891 1.00 87.94 105 PHE A O 1
ATOM 838 N N . HIS A 1 106 ? 4.040 7.103 -7.811 1.00 89.00 106 HIS A N 1
ATOM 839 C CA . HIS A 1 106 ? 3.241 8.324 -7.949 1.00 89.00 106 HIS A CA 1
ATOM 840 C C . HIS A 1 106 ? 2.239 8.507 -6.803 1.00 89.00 106 HIS A C 1
ATOM 842 O O . HIS A 1 106 ? 2.055 9.634 -6.354 1.00 89.00 106 HIS A O 1
ATOM 848 N N . ARG A 1 107 ? 1.656 7.420 -6.269 1.00 93.50 107 ARG A N 1
ATOM 849 C CA . ARG A 1 107 ? 0.796 7.481 -5.072 1.00 93.50 107 ARG A CA 1
ATOM 850 C C . ARG A 1 107 ? 1.593 7.973 -3.863 1.00 93.50 107 ARG A C 1
ATOM 852 O O . ARG A 1 107 ? 1.164 8.914 -3.208 1.00 93.50 107 ARG A O 1
ATOM 859 N N . SER A 1 108 ? 2.780 7.411 -3.616 1.00 94.06 108 SER A N 1
ATOM 860 C CA . SER A 1 108 ? 3.645 7.849 -2.511 1.00 94.06 108 SER A CA 1
ATOM 861 C C . SER A 1 108 ? 4.050 9.304 -2.664 1.00 94.06 108 SER A C 1
ATOM 863 O O . SER A 1 108 ? 4.070 10.029 -1.676 1.00 94.06 108 SER A O 1
ATOM 865 N N . LYS A 1 109 ? 4.395 9.716 -3.885 1.00 92.50 109 LYS A N 1
ATOM 866 C CA . LYS A 1 109 ? 4.805 11.083 -4.188 1.00 92.50 109 LYS A CA 1
ATOM 867 C C . LYS A 1 109 ? 3.667 12.062 -3.901 1.00 92.50 109 LYS A C 1
ATOM 869 O O . LYS A 1 109 ? 3.868 13.010 -3.155 1.00 92.50 109 LYS A O 1
ATOM 874 N N . ILE A 1 110 ? 2.452 11.769 -4.372 1.00 93.69 110 ILE A N 1
ATOM 875 C CA . ILE A 1 110 ? 1.259 12.583 -4.096 1.00 93.69 110 ILE A CA 1
ATOM 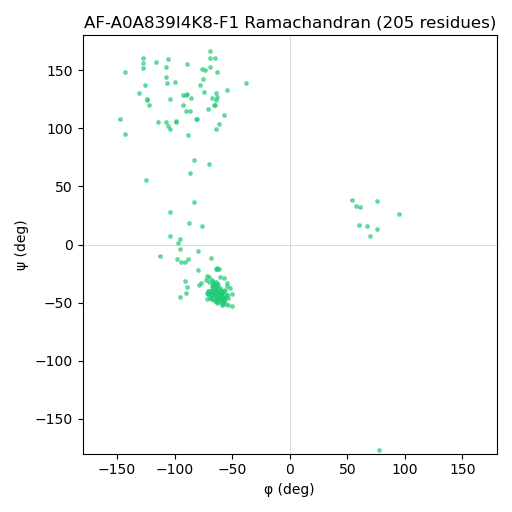876 C C . ILE A 1 110 ? 0.976 12.670 -2.593 1.00 93.69 110 ILE A C 1
ATOM 878 O O . ILE A 1 110 ? 0.737 13.771 -2.101 1.00 93.69 110 ILE A O 1
ATOM 882 N N . ILE A 1 111 ? 1.039 11.542 -1.871 1.00 95.31 111 ILE A N 1
ATOM 883 C CA . ILE A 1 111 ? 0.841 11.505 -0.413 1.00 95.31 111 ILE A CA 1
ATOM 884 C C . ILE A 1 111 ? 1.888 12.355 0.309 1.00 95.31 111 ILE A C 1
ATOM 886 O O . ILE A 1 111 ? 1.563 12.989 1.299 1.00 95.31 111 ILE A O 1
ATOM 890 N N . LYS A 1 112 ? 3.141 12.372 -0.154 1.00 93.00 112 LYS A N 1
ATOM 891 C CA . LYS A 1 112 ? 4.227 13.138 0.477 1.00 93.00 112 LYS A CA 1
ATOM 892 C C . LYS A 1 112 ? 4.202 14.626 0.142 1.00 93.00 112 LYS A C 1
ATOM 894 O O . LYS A 1 112 ? 4.578 15.439 0.975 1.00 93.00 112 LYS A O 1
ATOM 899 N N . GLU A 1 113 ? 3.792 14.978 -1.071 1.00 92.69 113 GLU A N 1
ATOM 900 C CA . GLU A 1 113 ? 3.851 16.353 -1.584 1.00 92.69 113 GLU A CA 1
ATOM 901 C C . GLU A 1 113 ? 2.545 17.138 -1.382 1.00 92.69 113 GLU A C 1
ATOM 903 O O . GLU A 1 113 ? 2.541 18.358 -1.530 1.00 92.69 113 GLU A O 1
ATOM 908 N N . THR A 1 114 ? 1.426 16.471 -1.076 1.00 94.12 114 THR A N 1
ATOM 909 C CA . THR A 1 114 ? 0.125 17.126 -0.855 1.00 94.12 114 THR A CA 1
ATOM 910 C C . THR A 1 114 ? -0.234 17.091 0.626 1.00 94.12 114 THR A C 1
ATOM 912 O O . THR A 1 114 ? -0.637 16.045 1.134 1.00 94.12 114 THR A O 1
ATOM 915 N N . THR A 1 115 ? -0.114 18.234 1.305 1.00 94.94 115 THR A N 1
ATOM 916 C CA . THR A 1 115 ? -0.341 18.369 2.752 1.00 94.94 115 THR A CA 1
ATOM 917 C C . THR A 1 115 ? -1.713 17.856 3.180 1.00 94.94 115 THR A C 1
ATOM 919 O O . THR A 1 115 ? -1.799 17.118 4.152 1.00 94.94 115 THR A O 1
ATOM 922 N N . GLU A 1 116 ? -2.776 18.160 2.436 1.00 95.88 116 GLU A N 1
ATOM 923 C CA . GLU A 1 116 ? -4.137 17.729 2.772 1.00 95.88 116 GLU A CA 1
ATOM 924 C C . GLU A 1 116 ? -4.267 16.198 2.786 1.00 95.88 116 GLU A C 1
ATOM 926 O O . GLU A 1 116 ? -4.828 15.625 3.721 1.00 95.88 116 GLU A O 1
ATOM 931 N N . ILE A 1 117 ? -3.689 15.524 1.784 1.00 95.88 117 ILE A N 1
ATOM 932 C CA . ILE A 1 117 ? -3.676 14.055 1.696 1.00 95.88 117 ILE A CA 1
ATOM 933 C C . ILE A 1 117 ? -2.815 13.481 2.819 1.00 95.88 117 ILE A C 1
ATOM 935 O O . ILE A 1 117 ? -3.231 12.553 3.510 1.00 95.88 117 ILE A O 1
ATOM 939 N N . ASN A 1 118 ? -1.627 14.040 3.022 1.00 95.75 118 ASN A N 1
ATOM 940 C CA . ASN A 1 118 ? -0.692 13.587 4.038 1.00 95.75 118 ASN A CA 1
ATOM 941 C C . ASN A 1 118 ? -1.280 13.661 5.457 1.00 95.75 118 ASN A C 1
ATOM 943 O O . ASN A 1 118 ? -1.246 12.679 6.198 1.00 95.75 118 ASN A O 1
ATOM 947 N N . SER A 1 119 ? -1.884 14.800 5.801 1.00 95.25 119 SER A N 1
ATOM 948 C CA . SER A 1 119 ? -2.525 15.018 7.096 1.00 95.25 119 SER A CA 1
ATOM 949 C C . SER A 1 119 ? -3.754 14.130 7.284 1.00 95.25 119 SER A C 1
ATOM 951 O O . SER A 1 119 ? -3.979 13.652 8.392 1.00 95.25 119 SER A O 1
ATOM 953 N N . SER A 1 120 ? -4.509 13.827 6.217 1.00 95.50 120 SER A N 1
ATOM 954 C CA . SER A 1 120 ? -5.622 12.861 6.288 1.00 95.50 120 SER A CA 1
ATOM 955 C C . SER A 1 120 ? -5.171 11.436 6.646 1.00 95.50 120 SER A C 1
ATOM 957 O O . SER A 1 120 ? -5.963 10.646 7.155 1.00 95.50 120 SER A O 1
ATOM 959 N N . LEU A 1 121 ? -3.891 11.122 6.420 1.00 95.69 121 LEU A N 1
ATOM 960 C CA . LEU A 1 121 ? -3.252 9.850 6.760 1.00 95.69 121 LEU A CA 1
ATOM 961 C C . LEU A 1 121 ? -2.348 9.942 8.002 1.00 95.69 121 LEU A C 1
ATOM 963 O O . LEU A 1 121 ? -1.644 8.980 8.307 1.00 95.69 121 LEU A O 1
ATOM 967 N N . TYR A 1 122 ? -2.353 11.071 8.721 1.00 96.50 122 TYR A N 1
ATOM 968 C CA . TYR A 1 122 ? -1.532 11.307 9.917 1.00 96.50 122 TYR A CA 1
ATOM 969 C C . TYR A 1 122 ? -0.025 11.067 9.712 1.00 96.50 122 TYR A C 1
ATOM 971 O O . TYR A 1 122 ? 0.628 10.524 10.595 1.00 96.50 122 TYR A O 1
ATOM 979 N N . ASP A 1 123 ? 0.529 11.430 8.550 1.00 96.19 123 ASP A N 1
ATOM 980 C CA . ASP A 1 123 ? 1.929 11.155 8.177 1.00 96.19 123 ASP A CA 1
ATOM 981 C C . ASP A 1 123 ? 2.272 9.664 7.965 1.00 96.19 123 ASP A C 1
ATOM 983 O O . ASP A 1 123 ? 3.450 9.300 7.875 1.00 96.19 123 ASP A O 1
ATOM 987 N N . TYR A 1 124 ? 1.275 8.786 7.811 1.00 97.06 124 TYR A N 1
ATOM 988 C CA . TYR A 1 124 ? 1.473 7.370 7.485 1.00 97.06 124 TYR A CA 1
ATOM 989 C C . TYR A 1 124 ? 1.112 7.046 6.033 1.00 97.06 124 TYR A C 1
ATOM 991 O O . TYR A 1 124 ? 0.384 7.762 5.351 1.00 97.06 124 TYR A O 1
ATOM 999 N N . ILE A 1 125 ? 1.641 5.928 5.543 1.00 96.50 125 ILE A N 1
ATOM 1000 C CA . ILE A 1 125 ? 1.356 5.380 4.220 1.00 96.50 125 ILE A CA 1
ATOM 1001 C C . ILE A 1 125 ? 0.848 3.944 4.398 1.00 96.50 125 ILE A C 1
ATOM 1003 O O . ILE A 1 125 ? 1.558 3.128 4.991 1.00 96.50 125 ILE A O 1
ATOM 1007 N N . PRO A 1 126 ? -0.346 3.601 3.877 1.00 97.06 126 PRO A N 1
ATOM 1008 C CA . PRO A 1 126 ? -0.795 2.217 3.781 1.00 97.06 126 PRO A CA 1
ATOM 1009 C C . PRO A 1 126 ? 0.087 1.444 2.806 1.00 97.06 126 PRO A C 1
ATOM 1011 O O . PRO A 1 126 ? 0.185 1.778 1.620 1.00 97.06 126 PRO A O 1
ATOM 1014 N N . THR A 1 127 ? 0.732 0.399 3.306 1.00 95.75 127 THR A N 1
ATOM 1015 C CA . THR A 1 127 ? 1.704 -0.391 2.558 1.00 95.75 127 THR A CA 1
ATOM 1016 C C . THR A 1 127 ? 1.401 -1.873 2.588 1.00 95.75 127 THR A C 1
ATOM 1018 O O . THR A 1 127 ? 0.752 -2.382 3.497 1.00 95.75 127 THR A O 1
ATOM 1021 N N . VAL A 1 128 ? 1.903 -2.565 1.575 1.00 93.50 128 VAL A N 1
ATOM 1022 C CA . VAL A 1 128 ? 1.937 -4.018 1.496 1.00 93.50 128 VAL A CA 1
ATOM 1023 C C . VAL A 1 128 ? 3.384 -4.439 1.293 1.00 93.50 128 VAL A C 1
ATOM 1025 O O . VAL A 1 128 ? 4.041 -3.990 0.353 1.00 93.50 128 VAL A O 1
ATOM 1028 N N . SER A 1 129 ? 3.877 -5.307 2.169 1.00 89.12 129 SER A N 1
ATOM 1029 C CA . SER A 1 129 ? 5.267 -5.761 2.134 1.00 89.12 129 SER A CA 1
ATOM 1030 C C . SER A 1 129 ? 5.431 -6.999 1.257 1.00 89.12 129 SER A C 1
ATOM 1032 O O . SER A 1 129 ? 4.747 -8.005 1.445 1.00 89.12 129 SER A O 1
ATOM 1034 N N . LEU A 1 130 ? 6.388 -6.956 0.331 1.00 84.56 130 LEU A N 1
ATOM 1035 C CA . LEU A 1 130 ? 6.893 -8.134 -0.368 1.00 84.56 130 LEU A CA 1
ATOM 1036 C C . LEU A 1 130 ? 8.189 -8.590 0.297 1.00 84.56 130 LEU A C 1
ATOM 1038 O O . LEU A 1 130 ? 9.242 -7.970 0.133 1.00 84.56 130 LEU A O 1
ATOM 1042 N N . ASN A 1 131 ? 8.104 -9.689 1.047 1.00 69.50 131 ASN A N 1
ATOM 1043 C CA . ASN A 1 131 ? 9.255 -10.302 1.700 1.00 69.50 131 ASN A CA 1
ATOM 1044 C C . ASN A 1 131 ? 9.993 -11.206 0.701 1.00 69.50 131 ASN A C 1
ATOM 1046 O O . ASN A 1 131 ? 9.844 -12.424 0.708 1.00 69.50 131 ASN A O 1
ATOM 1050 N N . LYS A 1 132 ? 10.687 -10.565 -0.238 1.00 68.00 132 LYS A N 1
ATOM 1051 C CA . LYS A 1 132 ? 11.473 -11.199 -1.301 1.00 68.00 132 LYS A CA 1
ATOM 1052 C C . LYS A 1 132 ? 12.894 -10.640 -1.313 1.00 68.00 132 LYS A C 1
ATOM 1054 O O . LYS A 1 132 ? 13.097 -9.528 -0.813 1.00 68.00 132 LYS A O 1
ATOM 1059 N N . GLU A 1 133 ? 13.835 -11.359 -1.914 1.00 64.19 133 GLU A N 1
ATOM 1060 C CA . GLU A 1 133 ? 15.206 -10.870 -2.121 1.00 64.19 133 GLU A CA 1
ATOM 1061 C C . GLU A 1 133 ? 15.231 -9.664 -3.082 1.00 64.19 133 GLU A C 1
ATOM 1063 O O . GLU A 1 133 ? 14.269 -9.412 -3.817 1.00 64.19 133 GLU A O 1
ATOM 1068 N N . TYR A 1 134 ? 16.305 -8.870 -3.066 1.00 63.88 134 TYR A N 1
ATOM 1069 C CA . TYR A 1 134 ? 16.389 -7.596 -3.802 1.00 63.88 134 TYR A CA 1
ATOM 1070 C C . TYR A 1 134 ? 16.090 -7.742 -5.308 1.00 63.88 134 TYR A C 1
ATOM 1072 O O . TYR A 1 134 ? 15.310 -6.974 -5.879 1.00 63.88 134 TYR A O 1
ATOM 1080 N N . GLU A 1 135 ? 16.635 -8.773 -5.944 1.00 61.53 135 GLU A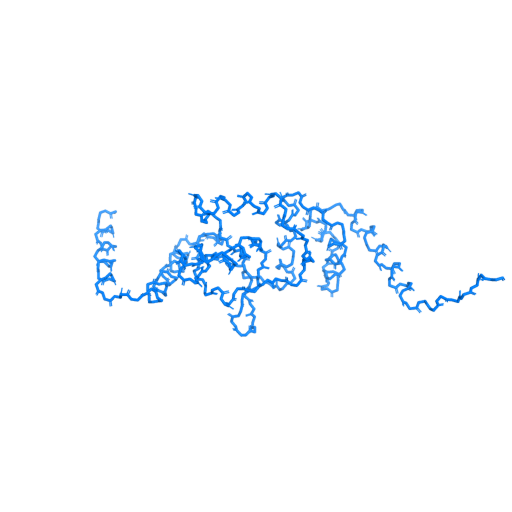 N 1
ATOM 1081 C CA . GLU A 1 135 ? 16.465 -9.093 -7.364 1.00 61.53 135 GLU A CA 1
ATOM 1082 C C . GLU A 1 135 ? 15.014 -9.442 -7.707 1.00 61.53 135 GLU A C 1
ATOM 1084 O O . GLU A 1 135 ? 14.453 -9.022 -8.726 1.00 61.53 135 GLU A O 1
ATOM 1089 N N . GLU A 1 136 ? 14.359 -10.176 -6.813 1.00 62.94 136 GLU A N 1
ATOM 1090 C CA . GLU A 1 136 ? 12.962 -10.562 -6.958 1.00 62.94 136 GLU A CA 1
ATOM 1091 C C . GLU A 1 136 ? 12.020 -9.364 -6.785 1.00 62.94 136 GLU A C 1
ATOM 1093 O O . GLU A 1 136 ? 10.937 -9.329 -7.384 1.00 62.94 136 GLU A O 1
ATOM 1098 N N . ARG A 1 137 ? 12.429 -8.349 -6.011 1.00 65.44 137 ARG A N 1
ATOM 1099 C CA . ARG A 1 137 ? 11.710 -7.071 -5.907 1.00 65.44 137 ARG A CA 1
ATOM 1100 C C . ARG A 1 137 ? 11.811 -6.272 -7.195 1.00 65.44 137 ARG A C 1
ATOM 1102 O O . ARG A 1 137 ? 10.773 -5.834 -7.677 1.00 65.44 137 ARG A O 1
ATOM 1109 N N . MET A 1 138 ? 13.006 -6.152 -7.787 1.00 63.84 138 MET A N 1
ATOM 1110 C CA . MET A 1 138 ? 13.176 -5.498 -9.096 1.00 63.84 138 MET A CA 1
ATOM 1111 C C . MET A 1 138 ? 12.290 -6.159 -10.155 1.00 63.84 138 MET A C 1
ATOM 1113 O O . MET A 1 138 ? 11.537 -5.494 -10.863 1.00 63.84 138 MET A O 1
ATOM 1117 N N . THR A 1 139 ? 12.293 -7.491 -10.180 1.00 62.78 139 THR A N 1
ATOM 1118 C CA . THR A 1 139 ? 11.434 -8.279 -11.070 1.00 62.78 139 THR A CA 1
ATOM 1119 C C . THR A 1 139 ? 9.942 -8.060 -10.781 1.00 62.78 139 THR A C 1
ATOM 1121 O O . THR A 1 139 ? 9.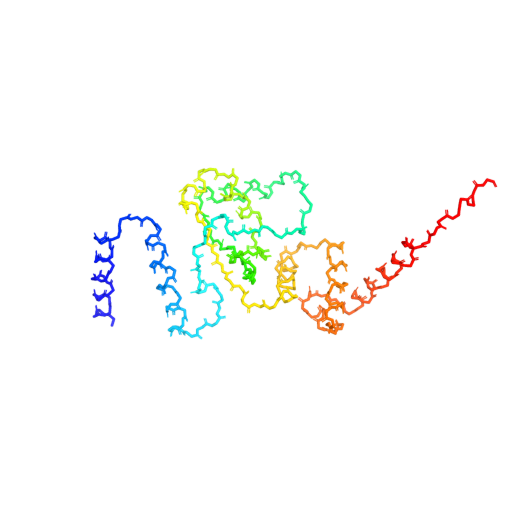116 -8.091 -11.688 1.00 62.78 139 THR A O 1
ATOM 1124 N N . SER A 1 140 ? 9.553 -7.839 -9.522 1.00 67.31 140 SER A N 1
ATOM 1125 C CA . SER A 1 140 ? 8.158 -7.554 -9.150 1.00 67.31 140 SER A CA 1
ATOM 1126 C C . SER A 1 140 ? 7.716 -6.156 -9.604 1.00 67.31 140 SER A C 1
ATOM 1128 O O . SER A 1 140 ? 6.630 -6.023 -10.165 1.00 67.31 140 SER A O 1
ATOM 1130 N N . THR A 1 141 ? 8.563 -5.132 -9.444 1.00 65.00 141 THR A N 1
ATOM 1131 C CA . THR A 1 141 ? 8.337 -3.782 -9.997 1.00 65.00 141 THR A CA 1
ATOM 1132 C C . THR A 1 141 ? 8.080 -3.859 -11.500 1.00 65.00 141 THR A C 1
ATOM 1134 O O . THR A 1 141 ? 7.130 -3.274 -12.017 1.00 65.00 141 THR A O 1
ATOM 1137 N N . VAL A 1 142 ? 8.904 -4.631 -12.205 1.00 63.06 142 VAL A N 1
ATOM 1138 C CA . VAL A 1 142 ? 8.846 -4.721 -13.664 1.00 63.06 142 VAL A CA 1
ATOM 1139 C C . VAL A 1 142 ? 7.606 -5.471 -14.120 1.00 63.06 142 VAL A C 1
ATOM 1141 O O . VAL A 1 142 ? 6.933 -5.000 -15.029 1.00 63.06 142 VAL A O 1
ATOM 1144 N N . ARG A 1 143 ? 7.215 -6.545 -13.424 1.00 66.50 143 ARG A N 1
ATOM 1145 C CA . ARG A 1 143 ? 5.917 -7.199 -13.641 1.00 66.50 143 ARG A CA 1
ATOM 1146 C C . ARG A 1 143 ? 4.749 -6.239 -13.487 1.00 66.50 143 ARG A C 1
ATOM 1148 O O . ARG A 1 143 ? 3.852 -6.242 -14.321 1.00 66.50 143 ARG A O 1
ATOM 1155 N N . HI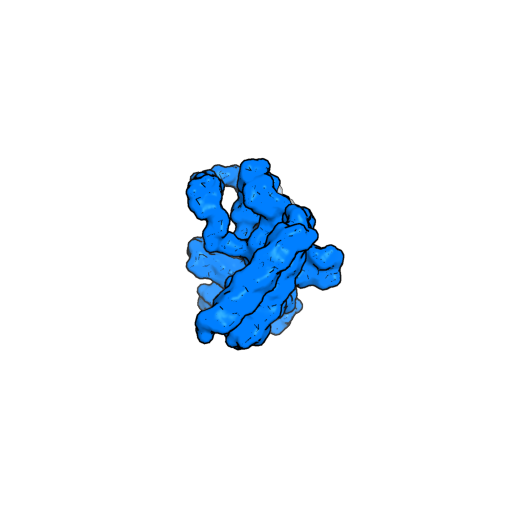S A 1 144 ? 4.750 -5.411 -12.443 1.00 66.19 144 HIS A N 1
ATOM 1156 C CA . HIS A 1 144 ? 3.682 -4.435 -12.228 1.00 66.19 144 HIS A CA 1
ATOM 1157 C C . HIS A 1 144 ? 3.639 -3.359 -13.317 1.00 66.19 144 HIS A C 1
ATOM 1159 O O . HIS A 1 144 ? 2.547 -2.965 -13.725 1.00 66.19 144 HIS A O 1
ATOM 1165 N N . ASN A 1 145 ? 4.795 -2.905 -13.801 1.00 64.19 145 ASN A N 1
ATOM 1166 C CA . ASN A 1 145 ? 4.874 -1.913 -14.873 1.00 64.19 145 ASN A CA 1
ATOM 1167 C C . ASN A 1 145 ? 4.462 -2.503 -16.229 1.00 64.19 145 ASN A C 1
ATOM 1169 O O . ASN A 1 145 ? 3.613 -1.922 -16.906 1.00 64.19 145 ASN A O 1
ATOM 1173 N N . ALA A 1 146 ? 4.975 -3.689 -16.574 1.00 59.25 146 ALA A N 1
ATOM 1174 C CA . ALA A 1 146 ? 4.634 -4.412 -17.798 1.00 59.25 146 ALA A CA 1
ATOM 1175 C C . ALA A 1 146 ? 3.142 -4.779 -17.844 1.00 59.25 146 ALA A C 1
ATOM 1177 O O . ALA A 1 146 ? 2.467 -4.499 -18.829 1.00 59.25 146 ALA A O 1
ATOM 1178 N N . ALA A 1 147 ? 2.574 -5.292 -16.745 1.00 57.44 147 ALA A N 1
ATOM 1179 C CA . ALA A 1 147 ? 1.143 -5.607 -16.661 1.00 57.44 147 ALA A CA 1
ATOM 1180 C C . ALA A 1 147 ? 0.231 -4.373 -16.801 1.00 57.44 147 ALA A C 1
ATOM 1182 O O . ALA A 1 147 ? -0.949 -4.510 -17.116 1.00 57.44 147 ALA A O 1
ATOM 1183 N N . ARG A 1 148 ? 0.759 -3.165 -16.565 1.00 63.41 148 ARG A N 1
ATOM 1184 C CA . ARG A 1 148 ? 0.049 -1.892 -16.769 1.00 63.41 148 ARG A CA 1
ATOM 1185 C C . ARG A 1 148 ? 0.329 -1.248 -18.128 1.00 63.41 148 ARG A C 1
ATOM 1187 O O . ARG A 1 148 ? -0.141 -0.140 -18.364 1.00 63.41 148 ARG A O 1
ATOM 1194 N N . GLY A 1 149 ? 1.085 -1.917 -19.000 1.00 52.59 149 GLY A N 1
ATOM 1195 C CA . GLY A 1 149 ? 1.430 -1.429 -20.336 1.00 52.59 149 GLY A CA 1
ATOM 1196 C C . GLY A 1 149 ? 2.503 -0.336 -20.358 1.00 52.59 149 GLY A C 1
ATOM 1197 O O . GLY A 1 149 ? 2.678 0.317 -21.384 1.00 52.59 149 GLY A O 1
ATOM 1198 N N . ILE A 1 150 ? 3.226 -0.113 -19.254 1.00 58.41 150 ILE A N 1
ATOM 1199 C CA . ILE A 1 150 ? 4.338 0.843 -19.203 1.00 58.41 150 ILE A CA 1
ATOM 1200 C C . ILE A 1 150 ? 5.613 0.103 -19.622 1.00 58.41 150 ILE A C 1
ATOM 1202 O O . ILE A 1 150 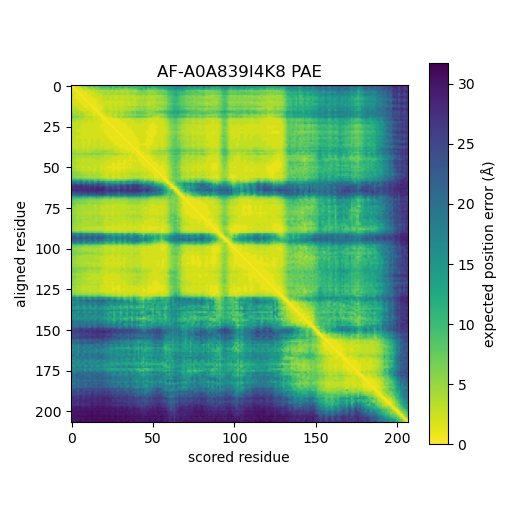? 6.272 -0.531 -18.799 1.00 58.41 150 ILE A O 1
ATOM 1206 N N . HIS A 1 151 ? 5.961 0.188 -20.907 1.00 54.75 151 HIS A N 1
ATOM 1207 C CA . HIS A 1 151 ? 7.209 -0.347 -21.452 1.00 54.75 151 HIS A CA 1
ATOM 1208 C C . HIS A 1 151 ? 8.181 0.799 -21.746 1.00 54.75 151 HIS A C 1
ATOM 1210 O O . HIS A 1 151 ? 8.054 1.486 -22.755 1.00 54.75 151 HIS A O 1
ATOM 1216 N N . GLN A 1 152 ? 9.163 1.012 -20.869 1.00 55.72 152 GLN A N 1
ATOM 1217 C CA . GLN A 1 152 ? 10.341 1.811 -21.210 1.00 55.72 152 GLN A CA 1
ATOM 1218 C C . GLN A 1 152 ? 11.468 0.846 -21.576 1.00 55.72 152 GLN A C 1
ATOM 1220 O O . GLN A 1 152 ? 12.028 0.184 -20.706 1.00 55.72 152 GLN A O 1
ATOM 1225 N N . VAL A 1 153 ? 11.771 0.752 -22.874 1.00 53.66 153 VAL A N 1
ATOM 1226 C CA . VAL A 1 153 ? 12.760 -0.182 -23.446 1.00 53.66 153 VAL A CA 1
ATOM 1227 C C . VAL A 1 153 ? 14.133 -0.045 -22.768 1.00 53.66 153 VAL A C 1
ATOM 1229 O O . VAL A 1 153 ? 14.809 -1.044 -22.526 1.00 53.66 153 VAL A O 1
ATOM 1232 N N . GLU A 1 154 ? 14.522 1.174 -22.385 1.00 54.09 154 GLU A N 1
ATOM 1233 C CA . GLU A 1 154 ? 15.794 1.446 -21.702 1.00 54.09 154 GLU A CA 1
ATOM 1234 C C . GLU A 1 154 ? 15.853 0.852 -20.281 1.00 54.09 154 GLU A C 1
ATOM 1236 O O . GLU A 1 154 ? 16.837 0.196 -19.933 1.00 54.09 154 GLU A O 1
ATOM 1241 N N . LEU A 1 155 ? 14.781 0.987 -19.487 1.00 57.44 155 LEU A N 1
ATOM 1242 C CA . LEU A 1 155 ? 14.674 0.380 -18.149 1.00 57.44 155 LEU A CA 1
ATOM 1243 C C . LEU A 1 155 ? 14.667 -1.148 -18.211 1.00 57.44 155 LEU A C 1
ATOM 1245 O O . LEU A 1 155 ? 15.227 -1.810 -17.336 1.00 57.44 155 LEU A O 1
ATOM 1249 N N . THR A 1 156 ? 14.057 -1.713 -19.253 1.00 64.94 156 THR A N 1
ATOM 1250 C CA . THR A 1 156 ? 14.020 -3.160 -19.473 1.00 64.94 156 THR A CA 1
ATOM 1251 C C . THR A 1 156 ? 15.411 -3.713 -19.792 1.00 64.94 156 THR A C 1
ATOM 1253 O O . THR A 1 156 ? 15.785 -4.760 -19.270 1.00 64.94 156 THR A O 1
ATOM 1256 N N . SER A 1 157 ? 16.216 -2.986 -20.568 1.00 66.50 157 SER A N 1
ATOM 1257 C CA . SER A 1 157 ? 17.589 -3.375 -20.910 1.00 66.50 157 SER A CA 1
ATOM 1258 C C . SER A 1 157 ? 18.526 -3.402 -19.692 1.00 66.50 157 SER A C 1
ATOM 1260 O O . SER A 1 157 ? 19.209 -4.400 -19.442 1.00 66.50 157 SER A O 1
ATOM 1262 N N . GLU A 1 158 ? 18.516 -2.341 -18.874 1.00 68.25 158 GLU A N 1
ATOM 1263 C CA . GLU A 1 158 ? 19.343 -2.270 -17.659 1.00 68.25 158 GLU A CA 1
ATOM 1264 C C . GLU A 1 158 ? 18.922 -3.320 -16.618 1.00 68.25 158 GLU A C 1
ATOM 1266 O O . GLU A 1 158 ? 19.769 -3.931 -15.960 1.00 68.25 158 GLU A O 1
ATOM 1271 N N . LEU A 1 159 ? 17.617 -3.575 -16.493 1.00 71.19 159 LEU A N 1
ATOM 1272 C CA . LEU A 1 159 ? 17.093 -4.630 -15.635 1.00 71.19 159 LEU A CA 1
ATOM 1273 C C . LEU A 1 159 ? 17.564 -6.017 -16.083 1.00 71.19 159 LEU A C 1
ATOM 1275 O O . LEU A 1 159 ? 18.039 -6.783 -15.246 1.00 71.19 159 LEU A O 1
ATOM 1279 N N . VAL A 1 160 ? 17.426 -6.351 -17.372 1.00 75.06 160 VAL A N 1
ATOM 1280 C CA . VAL A 1 160 ? 17.855 -7.654 -17.908 1.00 75.06 160 VAL A CA 1
ATOM 1281 C C . VAL A 1 160 ? 19.342 -7.876 -17.625 1.00 75.06 160 VAL A C 1
ATOM 1283 O O . VAL A 1 160 ? 19.717 -8.961 -17.177 1.00 75.06 160 VAL A O 1
ATOM 1286 N N . ARG A 1 161 ? 20.178 -6.835 -17.774 1.00 75.19 161 ARG A N 1
ATOM 1287 C CA . ARG A 1 161 ? 21.598 -6.881 -17.388 1.00 75.19 161 ARG A CA 1
ATOM 1288 C C . ARG A 1 161 ? 21.778 -7.210 -15.902 1.00 75.19 161 ARG A C 1
ATOM 1290 O O . ARG A 1 161 ? 22.499 -8.149 -15.581 1.00 75.19 161 ARG A O 1
ATOM 1297 N N . LYS A 1 162 ? 21.105 -6.490 -14.997 1.00 72.19 162 LYS A N 1
ATOM 1298 C CA . LYS A 1 162 ? 21.220 -6.727 -13.543 1.00 72.19 162 LYS A CA 1
ATOM 1299 C C . LYS A 1 162 ? 20.767 -8.124 -13.132 1.00 72.19 162 LYS A C 1
ATOM 1301 O O . LYS A 1 162 ? 21.433 -8.768 -12.334 1.00 72.19 162 LYS A O 1
ATOM 1306 N N . LEU A 1 163 ? 19.667 -8.624 -13.696 1.00 78.44 163 LEU A N 1
ATOM 1307 C CA . LEU A 1 163 ? 19.191 -9.981 -13.405 1.00 78.44 163 LEU A CA 1
ATOM 1308 C C . LEU A 1 163 ? 20.189 -11.047 -13.875 1.00 78.44 163 LEU A C 1
ATOM 1310 O O . LEU A 1 163 ? 20.352 -12.070 -13.208 1.00 78.44 163 LEU A O 1
ATOM 1314 N N . LYS A 1 164 ? 20.901 -10.796 -14.981 1.00 76.94 164 LYS A N 1
ATOM 1315 C CA . LYS A 1 164 ? 22.004 -11.655 -15.423 1.00 76.94 164 LYS A CA 1
ATOM 1316 C C . LYS A 1 164 ? 23.223 -11.612 -14.525 1.00 76.94 164 LYS A C 1
ATOM 1318 O O . LYS A 1 164 ? 23.775 -12.670 -14.243 1.00 76.94 164 LYS A O 1
ATOM 1323 N N . GLU A 1 165 ? 23.610 -10.438 -14.046 1.00 76.62 165 GLU A N 1
ATOM 1324 C CA . GLU A 1 165 ? 24.686 -10.301 -13.055 1.00 76.62 165 GLU A CA 1
ATOM 1325 C C . GLU A 1 165 ? 24.360 -11.047 -11.755 1.00 76.62 165 GLU A C 1
ATOM 1327 O O . GLU A 1 165 ? 25.257 -11.569 -11.098 1.00 76.62 165 GLU A O 1
ATOM 1332 N N . SER A 1 166 ? 23.072 -11.196 -11.440 1.00 71.31 166 SER A N 1
ATOM 1333 C CA . SER A 1 166 ? 22.571 -12.026 -10.342 1.00 71.31 166 SER A CA 1
ATOM 1334 C C . SER A 1 166 ? 22.323 -13.502 -10.714 1.00 71.31 166 SER A C 1
ATOM 1336 O O . SER A 1 166 ? 21.603 -14.196 -9.996 1.00 71.31 166 SER A O 1
ATOM 1338 N N . ASN A 1 167 ? 22.895 -14.004 -11.816 1.00 76.88 167 ASN A N 1
ATOM 1339 C CA . ASN A 1 167 ? 22.821 -15.403 -12.273 1.00 76.88 167 ASN A CA 1
ATOM 1340 C C . ASN A 1 167 ? 21.406 -15.938 -12.577 1.00 76.88 167 ASN A C 1
ATOM 1342 O O . ASN A 1 167 ? 21.127 -17.121 -12.382 1.00 76.88 167 ASN A O 1
ATOM 1346 N N . TRP A 1 168 ? 20.477 -15.102 -13.048 1.00 78.38 168 TRP A N 1
ATOM 1347 C CA . TRP A 1 168 ? 19.187 -15.609 -13.530 1.00 78.38 168 TRP A CA 1
ATOM 1348 C C . TRP A 1 168 ? 19.312 -16.212 -14.931 1.00 78.38 168 TRP A C 1
ATOM 1350 O O . TRP A 1 168 ? 19.925 -15.617 -15.811 1.00 78.38 168 TRP A O 1
ATOM 1360 N N . GLU A 1 169 ? 18.674 -17.355 -15.180 1.00 83.12 169 GLU A N 1
ATOM 1361 C CA . GLU A 1 16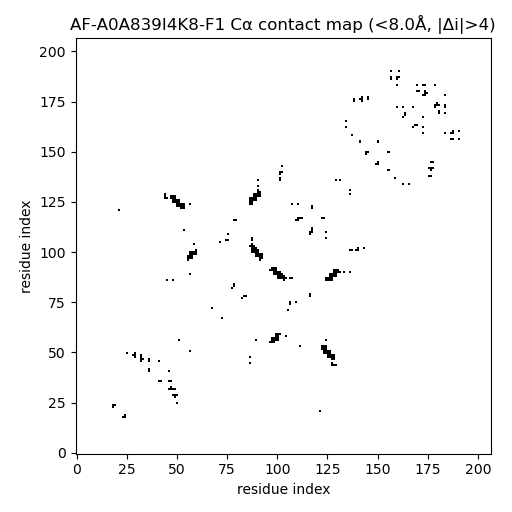9 ? 18.619 -17.959 -16.519 1.00 83.12 169 GLU A CA 1
ATOM 1362 C C . GLU A 1 169 ? 17.752 -17.153 -17.496 1.00 83.12 169 GLU A C 1
ATOM 1364 O O . GLU A 1 169 ? 16.842 -16.428 -17.087 1.00 83.12 169 GLU A O 1
ATOM 1369 N N . ASP A 1 170 ? 18.056 -17.252 -18.794 1.00 81.44 170 ASP A N 1
ATOM 1370 C CA . ASP A 1 170 ? 17.394 -16.454 -19.838 1.00 81.44 170 ASP A CA 1
ATOM 1371 C C . ASP A 1 170 ? 15.881 -16.746 -19.874 1.00 81.44 170 ASP A C 1
ATOM 1373 O O . ASP A 1 170 ? 15.062 -15.827 -19.895 1.00 81.44 170 ASP A O 1
ATOM 1377 N N . GLU A 1 171 ? 15.498 -18.017 -19.743 1.00 81.81 171 GLU A N 1
ATOM 1378 C CA . GLU A 1 171 ? 14.105 -18.466 -19.716 1.00 81.81 171 GLU A CA 1
ATOM 1379 C C . GLU A 1 171 ? 13.357 -17.930 -18.490 1.00 81.81 171 GLU A C 1
ATOM 1381 O O . GLU A 1 171 ? 12.169 -17.600 -18.557 1.00 81.81 171 GLU A O 1
ATOM 1386 N N . LYS A 1 172 ? 14.057 -17.817 -17.353 1.00 79.12 172 LYS A N 1
ATOM 1387 C CA . LYS A 1 172 ? 13.495 -17.248 -16.123 1.00 79.12 172 LYS A CA 1
ATOM 1388 C C . LYS A 1 172 ? 13.240 -15.750 -16.295 1.00 79.12 172 LYS A C 1
ATOM 1390 O O . LYS A 1 172 ? 12.194 -15.268 -15.873 1.00 79.12 172 LYS A O 1
ATOM 1395 N N . ILE A 1 173 ? 14.159 -15.028 -16.934 1.00 79.38 173 ILE A N 1
ATOM 1396 C CA . ILE A 1 173 ? 14.028 -13.595 -17.241 1.00 79.38 173 ILE A CA 1
ATOM 1397 C C . ILE A 1 173 ? 12.852 -13.356 -18.195 1.00 79.38 173 ILE A C 1
ATOM 1399 O O . ILE A 1 173 ? 11.977 -12.550 -17.877 1.00 79.38 173 ILE A O 1
ATOM 1403 N N . ALA A 1 174 ? 12.787 -14.095 -19.308 1.00 80.88 174 ALA A N 1
ATOM 1404 C CA . ALA A 1 174 ? 11.713 -13.997 -20.300 1.00 80.88 174 ALA A CA 1
ATOM 1405 C C . ALA A 1 174 ? 10.332 -14.196 -19.653 1.00 80.88 174 ALA A C 1
ATOM 1407 O O . ALA A 1 174 ? 9.448 -13.341 -19.751 1.00 80.88 174 ALA A O 1
ATOM 1408 N N . LYS A 1 175 ? 10.182 -15.279 -18.879 1.00 79.94 175 LYS A N 1
ATOM 1409 C CA . LYS A 1 175 ? 8.942 -15.593 -18.162 1.00 79.94 175 LYS A CA 1
ATOM 1410 C C . LYS A 1 175 ? 8.558 -14.519 -17.147 1.00 79.94 175 LYS A C 1
ATOM 1412 O O . LYS A 1 175 ? 7.394 -14.136 -17.070 1.00 79.94 175 LYS A O 1
ATOM 1417 N N . GLU A 1 176 ? 9.504 -14.078 -16.323 1.00 73.44 176 GLU A N 1
ATOM 1418 C CA . GLU A 1 176 ? 9.193 -13.203 -15.194 1.00 73.44 176 GLU A CA 1
ATOM 1419 C C . GLU A 1 176 ? 9.009 -11.739 -15.603 1.00 73.44 176 GLU A C 1
ATOM 1421 O O . GLU A 1 176 ? 8.345 -11.011 -14.876 1.00 73.44 176 GLU A O 1
ATOM 1426 N N . ILE A 1 177 ? 9.542 -11.303 -16.746 1.00 73.69 177 ILE A N 1
ATOM 1427 C CA . ILE A 1 177 ? 9.346 -9.941 -17.271 1.00 73.69 177 ILE A CA 1
ATOM 1428 C C . ILE A 1 177 ? 8.227 -9.893 -18.328 1.00 73.69 177 ILE A C 1
ATOM 1430 O O . ILE A 1 177 ? 7.723 -8.816 -18.638 1.00 73.69 177 ILE A O 1
ATOM 1434 N N . GLY A 1 178 ? 7.768 -11.053 -18.812 1.00 69.69 178 GLY A N 1
ATOM 1435 C CA . GLY A 1 178 ? 6.711 -11.149 -19.821 1.00 69.69 178 GLY A CA 1
ATOM 1436 C C . GLY A 1 178 ? 7.208 -10.808 -21.225 1.00 69.69 178 GLY A C 1
ATOM 1437 O O . GLY A 1 178 ? 6.489 -10.163 -21.981 1.00 69.69 178 GLY A O 1
ATOM 1438 N N . MET A 1 179 ? 8.441 -11.209 -21.543 1.00 75.31 179 MET A N 1
ATOM 1439 C CA . MET A 1 179 ? 9.115 -10.952 -22.819 1.00 75.31 179 MET A CA 1
ATOM 1440 C C . MET A 1 179 ? 9.386 -12.255 -23.559 1.00 75.31 179 MET A C 1
ATOM 1442 O O . MET A 1 179 ? 9.490 -13.317 -22.942 1.00 75.31 179 MET A O 1
ATOM 1446 N N . ASP A 1 180 ? 9.547 -12.167 -24.877 1.00 79.38 180 ASP A N 1
ATOM 1447 C CA . ASP A 1 180 ? 10.014 -13.301 -25.672 1.00 79.38 180 ASP A CA 1
ATOM 1448 C C . ASP A 1 180 ? 11.515 -13.542 -25.434 1.00 79.38 180 ASP A C 1
ATOM 1450 O O . ASP A 1 180 ? 12.291 -12.615 -25.180 1.00 79.38 180 ASP A O 1
ATOM 1454 N N . MET A 1 181 ? 11.943 -14.794 -25.560 1.00 80.69 181 MET A N 1
ATOM 1455 C CA . MET A 1 181 ? 13.345 -15.186 -25.506 1.00 80.69 181 MET A CA 1
ATOM 1456 C C . MET A 1 181 ? 14.197 -14.437 -26.536 1.00 80.69 181 MET A C 1
ATOM 1458 O O . MET A 1 181 ? 15.300 -13.984 -26.220 1.00 80.69 181 MET A O 1
ATOM 1462 N N . ASP A 1 182 ? 13.671 -14.229 -27.741 1.00 77.19 182 ASP A N 1
ATOM 1463 C CA . ASP A 1 182 ? 14.366 -13.458 -28.776 1.00 77.19 182 ASP A CA 1
ATOM 1464 C C . ASP A 1 182 ? 14.574 -11.992 -28.366 1.00 77.19 182 ASP A C 1
ATOM 1466 O O . ASP A 1 182 ? 15.581 -11.373 -28.719 1.00 77.19 182 ASP A O 1
ATOM 1470 N N . GLU A 1 183 ? 13.652 -11.431 -27.585 1.00 73.38 183 GLU A N 1
ATOM 1471 C CA . GLU A 1 183 ? 13.749 -10.067 -27.069 1.00 73.38 183 GLU A CA 1
ATOM 1472 C C . GLU A 1 183 ? 14.826 -9.962 -25.979 1.00 73.38 183 GLU A C 1
ATOM 1474 O O . GLU A 1 183 ? 15.654 -9.046 -26.010 1.00 73.38 183 GLU A O 1
ATOM 1479 N N . VAL A 1 184 ? 14.899 -10.954 -25.081 1.00 77.44 184 VAL A N 1
ATOM 1480 C CA . VAL A 1 184 ? 15.969 -11.074 -24.073 1.00 77.44 184 VAL A CA 1
ATOM 1481 C C . VAL A 1 184 ? 17.345 -11.171 -24.744 1.00 77.44 184 VAL A C 1
ATOM 1483 O O . VAL A 1 184 ? 18.284 -10.473 -24.351 1.00 77.44 184 VAL A O 1
ATOM 1486 N N . LEU A 1 185 ? 17.474 -11.982 -25.799 1.00 78.56 185 LEU A N 1
ATOM 1487 C CA . LEU A 1 185 ? 18.724 -12.130 -26.552 1.00 78.56 185 LEU A CA 1
ATOM 1488 C C . LEU A 1 185 ? 19.134 -10.839 -27.273 1.00 78.56 185 LEU A C 1
ATOM 1490 O O . LEU A 1 185 ? 20.312 -10.471 -27.246 1.00 78.56 185 LEU A O 1
ATOM 1494 N N . ARG A 1 186 ? 18.182 -10.116 -27.874 1.00 76.31 186 ARG A N 1
ATOM 1495 C CA . ARG A 1 186 ? 18.451 -8.822 -28.524 1.00 76.31 186 ARG A CA 1
ATOM 1496 C C . ARG A 1 186 ? 18.948 -7.778 -27.530 1.00 76.31 186 ARG A C 1
ATOM 1498 O O . ARG A 1 186 ? 19.931 -7.096 -27.814 1.00 76.31 186 ARG A O 1
ATOM 1505 N N . LEU A 1 187 ? 18.334 -7.679 -26.350 1.00 74.06 187 LEU A N 1
ATOM 1506 C CA . LEU A 1 187 ? 18.775 -6.737 -25.316 1.00 74.06 187 LEU A CA 1
ATOM 1507 C C . LEU A 1 187 ? 20.185 -7.055 -24.798 1.00 74.06 187 LEU A C 1
ATOM 1509 O O . LEU A 1 187 ? 20.976 -6.136 -24.571 1.00 74.06 187 LEU A O 1
ATOM 1513 N N . LYS A 1 188 ? 20.554 -8.340 -24.700 1.00 70.44 188 LYS A N 1
ATOM 1514 C CA . LYS A 1 188 ? 21.933 -8.761 -24.386 1.00 70.44 188 LYS A CA 1
ATOM 1515 C C . LYS A 1 188 ? 22.933 -8.304 -25.447 1.00 70.44 188 LYS A C 1
ATOM 1517 O O . LYS A 1 188 ? 24.022 -7.855 -25.106 1.00 70.44 188 LYS A O 1
ATOM 1522 N N . GLN A 1 189 ? 22.577 -8.396 -26.727 1.00 67.56 189 GLN A N 1
ATOM 1523 C CA . GLN A 1 189 ? 23.457 -7.958 -27.815 1.00 67.56 189 GLN A CA 1
ATOM 1524 C C . GLN A 1 189 ? 23.648 -6.440 -27.806 1.00 67.56 189 GLN A C 1
ATOM 1526 O O . GLN A 1 189 ? 24.776 -5.969 -27.915 1.00 67.56 189 GLN A O 1
ATOM 1531 N N . VAL A 1 190 ? 22.571 -5.674 -27.612 1.00 66.81 190 VAL A N 1
ATOM 1532 C CA . VAL A 1 190 ? 22.631 -4.205 -27.549 1.00 66.81 190 VAL A CA 1
ATOM 1533 C C . VAL A 1 190 ? 23.470 -3.727 -26.357 1.00 66.81 190 VAL A C 1
ATOM 1535 O O . VAL A 1 190 ? 24.326 -2.860 -26.521 1.00 66.81 190 VAL A O 1
ATOM 1538 N N . THR A 1 191 ? 23.279 -4.313 -25.172 1.00 62.31 191 THR A N 1
ATOM 1539 C CA . THR A 1 191 ? 24.059 -3.964 -23.966 1.00 62.31 191 THR A CA 1
ATOM 1540 C C . THR A 1 191 ? 25.514 -4.419 -24.049 1.00 62.31 191 THR A C 1
ATOM 1542 O O . THR A 1 191 ? 26.411 -3.666 -23.677 1.00 62.31 191 THR A O 1
ATOM 1545 N N . GLY A 1 192 ? 25.766 -5.615 -24.588 1.00 61.12 192 GLY A N 1
ATOM 1546 C CA . GLY A 1 192 ? 27.116 -6.119 -24.832 1.00 61.12 192 GLY A CA 1
ATOM 1547 C C . GLY A 1 192 ? 27.897 -5.243 -25.812 1.00 61.12 192 GLY A C 1
ATOM 1548 O O . GLY A 1 192 ? 29.056 -4.935 -25.559 1.00 61.12 192 GLY A O 1
ATOM 1549 N N . LEU A 1 193 ? 27.253 -4.772 -26.886 1.00 54.78 193 LEU A N 1
ATOM 1550 C CA . LEU A 1 193 ? 27.855 -3.822 -27.824 1.00 54.78 193 LEU A CA 1
ATOM 1551 C C . LEU A 1 193 ? 28.154 -2.480 -27.146 1.00 54.78 193 LEU A C 1
ATOM 1553 O O . LEU A 1 193 ? 29.261 -1.973 -27.288 1.00 54.78 193 LEU A O 1
ATOM 1557 N N . ALA A 1 194 ? 27.222 -1.931 -26.364 1.00 59.47 194 ALA A N 1
ATOM 1558 C CA . ALA A 1 194 ? 27.434 -0.667 -25.656 1.00 59.47 194 ALA A CA 1
ATOM 1559 C C . ALA A 1 194 ? 28.645 -0.707 -24.701 1.00 59.47 194 ALA A C 1
ATOM 1561 O O . ALA A 1 194 ? 29.437 0.232 -24.697 1.00 59.47 194 ALA A O 1
ATOM 1562 N N . ASN A 1 195 ? 28.838 -1.810 -23.966 1.00 57.69 195 ASN A N 1
ATOM 1563 C CA . ASN A 1 195 ? 30.005 -2.003 -23.094 1.00 57.69 195 ASN A CA 1
ATOM 1564 C C . ASN A 1 195 ? 31.326 -2.142 -23.872 1.00 57.69 195 ASN A C 1
ATOM 1566 O O . ASN A 1 195 ? 32.376 -1.753 -23.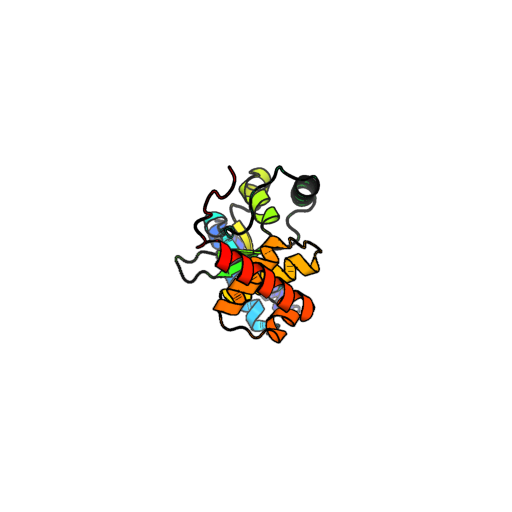377 1.00 57.69 195 ASN A O 1
ATOM 1570 N N . ILE A 1 196 ? 31.301 -2.681 -25.094 1.00 51.19 196 ILE A N 1
ATOM 1571 C CA . ILE A 1 196 ? 32.500 -2.762 -25.946 1.00 51.19 196 ILE A CA 1
ATOM 1572 C C . ILE A 1 196 ? 32.918 -1.364 -26.435 1.00 51.19 196 ILE A C 1
ATOM 1574 O O . ILE A 1 196 ? 34.106 -1.097 -26.604 1.00 51.19 196 ILE A O 1
ATOM 1578 N N . PHE A 1 197 ? 31.959 -0.458 -26.645 1.00 53.81 197 PHE A N 1
ATOM 1579 C CA . PHE A 1 197 ? 32.225 0.909 -27.102 1.00 53.81 197 PHE A CA 1
ATOM 1580 C C . PHE A 1 197 ? 32.482 1.917 -25.971 1.00 53.81 197 PHE A C 1
ATOM 1582 O O . PHE A 1 197 ? 32.952 3.013 -26.265 1.00 53.81 197 PHE A O 1
ATOM 1589 N N . SER A 1 198 ? 32.214 1.588 -24.701 1.00 55.16 198 SER A N 1
ATOM 1590 C CA . SER A 1 198 ? 32.514 2.490 -23.576 1.00 55.16 198 SER A CA 1
ATOM 1591 C C . SER A 1 198 ? 34.010 2.609 -23.276 1.00 55.16 198 SER A C 1
ATOM 1593 O O . SER A 1 198 ? 34.444 3.659 -22.811 1.00 55.16 198 SER A O 1
ATOM 1595 N N . ASP A 1 199 ? 34.789 1.571 -23.595 1.00 48.19 199 ASP A N 1
ATOM 1596 C CA . ASP A 1 199 ? 36.252 1.546 -23.433 1.00 48.19 199 ASP A CA 1
ATOM 1597 C C . ASP A 1 199 ? 37.003 1.896 -24.731 1.00 48.19 199 ASP A C 1
ATOM 1599 O O . ASP A 1 199 ? 38.235 1.888 -24.779 1.00 48.19 199 ASP A O 1
ATOM 1603 N N . ALA A 1 200 ? 36.277 2.202 -25.810 1.00 45.31 200 ALA A N 1
ATOM 1604 C CA . ALA A 1 200 ? 36.882 2.600 -27.069 1.00 45.31 200 ALA A CA 1
ATOM 1605 C C . ALA A 1 200 ? 37.258 4.090 -27.019 1.00 45.31 200 ALA A C 1
ATOM 1607 O O . ALA A 1 200 ? 36.396 4.967 -27.102 1.00 45.31 200 ALA A O 1
ATOM 1608 N N . GLU A 1 201 ? 38.556 4.398 -26.938 1.00 44.72 201 GLU A N 1
ATOM 1609 C CA . GLU A 1 201 ? 39.050 5.729 -27.297 1.00 44.72 201 GLU A CA 1
ATOM 1610 C C . GLU A 1 201 ? 38.723 5.977 -28.775 1.00 44.72 201 GLU A C 1
ATOM 1612 O O . GLU A 1 201 ? 39.354 5.429 -29.684 1.00 44.72 201 GLU A O 1
ATOM 1617 N N . PHE A 1 202 ? 37.698 6.788 -29.033 1.00 54.69 202 PHE A N 1
ATOM 1618 C CA . PHE A 1 202 ? 37.362 7.214 -30.384 1.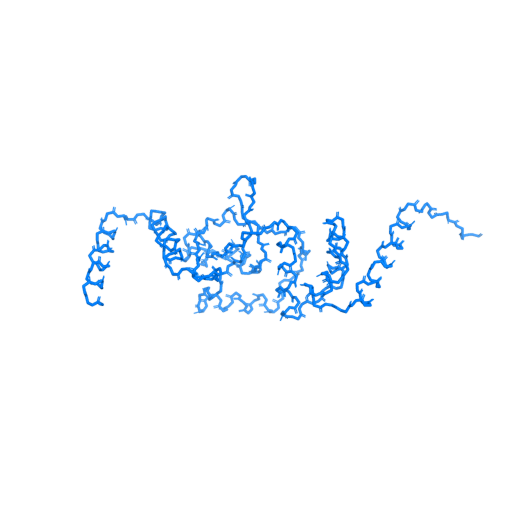00 54.69 202 PHE A CA 1
ATOM 1619 C C . PHE A 1 202 ? 38.520 8.051 -30.938 1.00 54.69 202 PHE A C 1
ATOM 1621 O O . PHE A 1 202 ? 38.636 9.243 -30.649 1.00 54.69 202 PHE A O 1
ATOM 1628 N N . SER A 1 203 ? 39.384 7.444 -31.756 1.00 55.22 203 SER A N 1
ATOM 1629 C CA . SER A 1 203 ? 40.362 8.213 -32.522 1.00 55.22 203 SER A CA 1
ATOM 1630 C C . SER A 1 203 ? 39.598 9.120 -33.485 1.00 55.22 203 SER A C 1
ATOM 1632 O O . SER A 1 203 ? 38.752 8.645 -34.250 1.00 55.22 203 SER A O 1
ATOM 1634 N N . THR A 1 204 ? 39.882 10.419 -33.456 1.00 47.84 204 THR A N 1
ATOM 1635 C CA . THR A 1 204 ? 39.321 11.422 -34.367 1.00 47.84 204 THR A CA 1
ATOM 1636 C C . THR A 1 204 ? 39.885 11.244 -35.777 1.00 47.84 204 THR A C 1
ATOM 1638 O O . THR A 1 204 ? 40.649 12.060 -36.282 1.00 47.84 204 THR A O 1
ATOM 1641 N N . ALA A 1 205 ? 39.497 10.163 -36.447 1.00 51.44 205 ALA A N 1
ATOM 1642 C CA . ALA A 1 205 ? 39.828 9.913 -37.842 1.00 51.44 205 ALA A CA 1
ATOM 1643 C C . ALA A 1 205 ? 38.793 10.574 -38.765 1.00 51.44 205 ALA A C 1
ATOM 1645 O O . ALA A 1 205 ? 38.103 9.898 -39.517 1.00 51.44 205 ALA A O 1
ATOM 1646 N N . TRP A 1 206 ? 38.686 11.903 -38.682 1.00 49.28 206 TRP A N 1
ATOM 1647 C CA . TRP A 1 206 ? 38.138 12.736 -39.754 1.00 49.28 206 TRP A CA 1
ATOM 1648 C C . TRP A 1 206 ? 38.917 14.054 -39.822 1.00 49.28 206 TRP A C 1
ATOM 1650 O O . TRP A 1 206 ? 38.622 15.012 -39.104 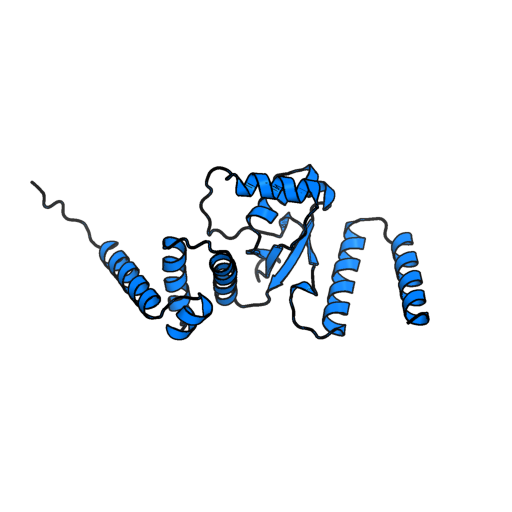1.00 49.28 206 TRP A O 1
ATOM 1660 N N . LYS A 1 207 ? 39.917 14.075 -40.706 1.00 36.94 207 LYS A N 1
ATOM 1661 C CA . LYS A 1 207 ? 40.391 15.243 -41.453 1.00 36.94 207 LYS A CA 1
ATOM 1662 C C . LYS A 1 207 ? 41.000 14.782 -42.768 1.00 36.94 207 LYS A C 1
ATOM 1664 O O . LYS A 1 207 ? 41.718 13.760 -42.736 1.00 36.94 207 LYS A O 1
#

Mean predicted aligned error: 11.24 Å

Secondary structure (DSSP, 8-state):
-HHHHHHHHHHHHHHHHH--SHHHHHHHHHHHHHHHHHHH----GGGG-EEEEGGGEEPPS--------HHHHHHHHHHHHH---SPEEEEE-SSTT-EEEEE-HHHHHHHHH-HHHHHHTTTEEEEEEE---HHHHHHHHHHHHHHTT---HHHHHHHHHHHHHTT--HHHHHHHHT--HHHHHHHHHHHHHHHHHHS--------